Protein AF-A0AA97H9Y4-F1 (afdb_monomer)

Solvent-accessible surface area (backbone atoms only — not comparable to full-atom values): 19542 Å² total; per-residue (Å²): 98,69,71,42,55,76,69,71,49,52,53,54,57,53,13,62,76,60,75,54,53,38,67,56,47,51,30,41,68,65,72,74,44,78,76,60,78,84,48,42,63,51,47,14,59,76,70,72,46,50,56,47,69,72,68,72,61,63,82,53,74,52,74,71,51,47,50,52,51,49,55,53,45,49,49,36,32,74,77,62,32,52,73,49,22,52,56,53,47,54,50,51,43,67,76,36,74,70,24,12,68,56,26,39,51,47,23,51,50,54,61,74,44,38,67,67,44,43,79,71,42,92,50,45,67,61,53,49,50,55,52,51,54,50,26,47,53,26,18,53,48,9,33,73,44,33,87,50,67,67,56,26,50,50,21,49,53,53,40,38,54,49,28,49,74,71,66,41,48,70,63,26,49,55,55,58,71,67,50,81,74,80,71,92,68,60,67,65,62,56,48,36,54,50,24,55,77,68,68,37,55,69,64,24,49,53,51,51,29,43,50,50,54,49,52,54,50,51,52,46,49,52,34,51,52,52,25,52,51,25,50,77,69,64,39,51,77,59,20,51,54,30,40,51,50,41,41,49,53,27,62,74,70,70,48,82,65,45,62,43,36,51,53,47,25,55,49,26,53,76,74,67,38,60,67,60,19,48,58,31,46,46,52,27,47,52,44,59,71,72,51,62,82,68,42,52,83,34,93,72,36,49,76,57,62,90,73,66,69,48,75,64,55,51,37,51,51,48,53,55,51,51,50,53,56,73,71,38,70,87,45,58,89,44,61,84,38,67,68,50,47,55,41,50,50,57,56,53,71,68,45,79,81,90,128

pLDDT: mean 90.56, std 6.87, range [37.91, 98.19]

Structure (mmCIF, N/CA/C/O backbone):
data_AF-A0AA97H9Y4-F1
#
_entry.id   AF-A0AA97H9Y4-F1
#
loop_
_atom_site.group_PDB
_atom_site.id
_atom_site.type_symbol
_atom_site.label_atom_id
_atom_site.label_alt_id
_atom_site.label_comp_id
_atom_site.label_asym_id
_atom_site.label_entity_id
_atom_site.label_seq_id
_atom_site.pdbx_PDB_ins_code
_atom_site.Cartn_x
_atom_site.Cartn_y
_atom_site.Cartn_z
_atom_site.occupancy
_atom_site.B_iso_or_equiv
_atom_site.auth_seq_id
_atom_site.auth_comp_id
_atom_site.auth_asym_id
_atom_site.auth_atom_id
_atom_site.pdbx_PDB_model_num
ATOM 1 N N . MET A 1 1 ? 29.071 -8.165 -28.397 1.00 85.00 1 MET A N 1
ATOM 2 C CA . MET A 1 1 ? 29.681 -9.511 -28.277 1.00 85.00 1 MET A CA 1
ATOM 3 C C . MET A 1 1 ? 28.672 -10.651 -28.401 1.00 85.00 1 MET A C 1
ATOM 5 O O . MET A 1 1 ? 28.830 -11.454 -29.314 1.00 85.00 1 MET A O 1
ATOM 9 N N . GLN A 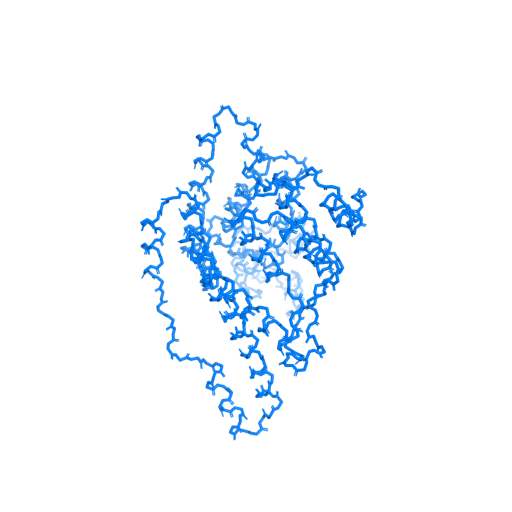1 2 ? 27.655 -10.745 -27.532 1.00 86.25 2 GLN A N 1
ATOM 10 C CA . GLN A 1 2 ? 26.663 -11.839 -27.569 1.00 86.25 2 GLN A CA 1
ATOM 11 C C . GLN A 1 2 ? 25.946 -11.939 -28.928 1.00 86.25 2 GLN A C 1
ATOM 13 O O . GLN A 1 2 ? 26.099 -12.948 -29.610 1.00 86.25 2 GLN A O 1
ATOM 18 N N . THR A 1 3 ? 25.332 -10.852 -29.406 1.00 88.31 3 THR A N 1
ATOM 19 C CA . THR A 1 3 ? 24.619 -10.819 -30.701 1.00 88.31 3 THR A CA 1
ATOM 20 C C . THR A 1 3 ? 25.501 -11.202 -31.894 1.00 88.31 3 THR A C 1
ATOM 22 O O . THR A 1 3 ? 25.061 -11.886 -32.813 1.00 88.31 3 THR A O 1
ATOM 25 N N . ARG A 1 4 ? 26.783 -10.801 -31.888 1.00 93.19 4 ARG A N 1
ATOM 26 C CA . ARG A 1 4 ? 27.745 -11.187 -32.935 1.00 93.19 4 ARG A CA 1
ATOM 27 C C . ARG A 1 4 ? 27.940 -12.706 -32.962 1.00 93.19 4 ARG A C 1
ATOM 29 O O . ARG A 1 4 ? 27.930 -13.308 -34.033 1.00 93.19 4 ARG A O 1
ATOM 36 N N . ARG A 1 5 ? 28.137 -13.314 -31.786 1.00 91.25 5 ARG A N 1
ATOM 37 C CA . ARG A 1 5 ? 28.356 -14.761 -31.638 1.00 91.25 5 ARG A CA 1
ATOM 38 C C . ARG A 1 5 ? 27.122 -15.565 -32.039 1.00 91.25 5 ARG A C 1
ATOM 40 O O . ARG A 1 5 ? 27.274 -16.554 -32.743 1.00 91.25 5 ARG A O 1
ATOM 47 N N . GLU A 1 6 ? 25.928 -15.115 -31.664 1.00 91.25 6 GLU A N 1
ATOM 48 C CA . GLU A 1 6 ? 24.654 -15.737 -32.066 1.00 91.25 6 GLU A CA 1
ATOM 49 C C . GLU A 1 6 ? 24.454 -15.729 -33.585 1.00 91.25 6 GLU A C 1
ATOM 51 O O . GLU A 1 6 ? 23.928 -16.683 -34.150 1.00 91.25 6 GLU A O 1
ATOM 56 N N . LYS A 1 7 ? 24.944 -14.686 -34.265 1.00 88.94 7 LYS A N 1
ATOM 57 C CA . LYS A 1 7 ? 24.943 -14.588 -35.732 1.00 88.94 7 LYS A CA 1
ATOM 58 C C . LYS A 1 7 ? 26.098 -15.329 -36.415 1.00 88.94 7 LYS A C 1
ATOM 60 O O . LYS A 1 7 ? 26.226 -15.242 -37.633 1.00 88.94 7 LYS A O 1
ATOM 65 N N . GLY A 1 8 ? 26.957 -16.021 -35.662 1.00 90.69 8 GLY A N 1
ATOM 66 C CA . GLY A 1 8 ? 28.105 -16.757 -36.203 1.00 90.69 8 GLY A CA 1
ATOM 67 C C . GLY A 1 8 ? 29.185 -15.877 -36.849 1.00 90.69 8 GLY A C 1
ATOM 68 O O . GLY A 1 8 ? 30.016 -16.384 -37.595 1.00 90.69 8 GLY A O 1
ATOM 69 N N . MET A 1 9 ? 29.187 -14.566 -36.589 1.00 92.12 9 MET A N 1
ATOM 70 C CA . MET A 1 9 ? 30.137 -13.620 -37.187 1.00 92.12 9 MET A CA 1
ATOM 71 C C . MET A 1 9 ? 31.464 -13.630 -36.421 1.00 92.12 9 MET A C 1
ATOM 73 O O . MET A 1 9 ? 31.444 -13.639 -35.189 1.00 92.12 9 MET A O 1
ATOM 77 N N . THR A 1 10 ? 32.620 -13.558 -37.091 1.00 95.00 10 THR A N 1
ATOM 78 C CA . THR A 1 10 ? 33.912 -13.325 -36.408 1.00 95.00 10 THR A CA 1
ATOM 79 C C . THR A 1 10 ? 34.136 -11.831 -36.131 1.00 95.00 10 THR A C 1
ATOM 81 O O . THR A 1 10 ? 33.355 -10.986 -36.578 1.00 95.00 10 THR A O 1
ATOM 84 N N . GLN A 1 11 ? 35.169 -11.482 -35.353 1.00 94.88 11 GLN A N 1
ATOM 85 C CA . GLN A 1 11 ? 35.519 -10.070 -35.130 1.00 94.88 11 GLN A CA 1
ATOM 86 C C . GLN A 1 11 ? 35.983 -9.410 -36.433 1.00 94.88 11 GLN A C 1
ATOM 88 O O . GLN A 1 11 ? 35.628 -8.264 -36.682 1.00 94.88 11 GLN A O 1
ATOM 93 N N . GLU A 1 12 ? 36.700 -10.150 -37.279 1.00 95.31 12 GLU A N 1
ATOM 94 C CA . GLU A 1 12 ? 37.127 -9.737 -38.617 1.00 95.31 12 GLU A CA 1
ATOM 95 C C . GLU A 1 12 ? 35.921 -9.476 -39.519 1.00 95.31 12 GLU A C 1
ATOM 97 O O . GLU A 1 12 ? 35.823 -8.399 -40.093 1.00 95.31 12 GLU A O 1
ATOM 102 N N . THR A 1 13 ? 34.946 -10.395 -39.562 1.00 94.75 13 THR A N 1
ATOM 103 C CA . THR A 1 13 ? 33.727 -10.208 -40.367 1.00 94.75 13 THR A CA 1
ATOM 104 C C . THR A 1 13 ? 32.980 -8.934 -39.976 1.00 94.75 13 THR A C 1
ATOM 106 O O . THR A 1 13 ? 32.570 -8.163 -40.840 1.00 94.75 13 THR A O 1
ATOM 109 N N . LEU A 1 14 ? 32.813 -8.690 -38.672 1.00 94.81 14 LEU A N 1
ATOM 110 C CA . LEU A 1 14 ? 32.144 -7.480 -38.200 1.00 94.81 14 LEU A CA 1
ATOM 111 C C . LEU A 1 14 ? 32.964 -6.222 -38.518 1.00 94.81 14 LEU A C 1
ATOM 113 O O . LEU A 1 14 ? 32.389 -5.210 -38.911 1.00 94.81 14 LEU A O 1
ATOM 117 N N . ALA A 1 15 ? 34.287 -6.290 -38.362 1.00 95.06 15 ALA A N 1
ATOM 118 C CA . ALA A 1 15 ? 35.192 -5.181 -38.632 1.00 95.06 15 ALA A CA 1
ATOM 119 C C . ALA A 1 15 ? 35.169 -4.767 -40.111 1.00 95.06 15 ALA A C 1
ATOM 121 O O . ALA A 1 15 ? 35.036 -3.578 -40.403 1.00 95.06 15 ALA A O 1
ATOM 122 N N . ASP A 1 16 ? 35.191 -5.741 -41.022 1.00 95.44 16 ASP A N 1
ATOM 123 C CA . ASP A 1 16 ? 35.114 -5.519 -42.468 1.00 95.44 16 ASP A CA 1
ATOM 124 C C . ASP A 1 16 ? 33.777 -4.877 -42.871 1.00 95.44 16 ASP A C 1
ATOM 126 O O . ASP A 1 16 ? 33.749 -3.948 -43.677 1.00 95.44 16 ASP A O 1
ATOM 130 N N . MET A 1 17 ? 32.663 -5.313 -42.267 1.00 94.19 17 MET A N 1
ATOM 131 C CA . MET A 1 17 ? 31.332 -4.752 -42.540 1.00 94.19 17 MET A CA 1
ATOM 132 C C . MET A 1 17 ? 31.194 -3.280 -42.130 1.00 94.19 17 MET A C 1
ATOM 134 O O . MET A 1 17 ? 30.437 -2.543 -42.763 1.00 94.19 17 MET A O 1
ATOM 138 N N . VAL A 1 18 ? 31.878 -2.854 -41.062 1.00 94.06 18 VAL A N 1
ATOM 139 C CA . VAL A 1 18 ? 31.775 -1.483 -40.523 1.00 94.06 18 VAL A CA 1
ATOM 140 C C . VAL A 1 18 ? 32.989 -0.604 -40.841 1.00 94.06 18 VAL A C 1
ATOM 142 O O . VAL A 1 18 ? 32.997 0.567 -40.469 1.00 94.06 18 VAL A O 1
ATOM 145 N N . GLY A 1 19 ? 33.984 -1.136 -41.559 1.00 93.88 19 GLY A N 1
ATOM 146 C CA . GLY A 1 19 ? 35.143 -0.388 -42.052 1.00 93.88 19 GLY A CA 1
ATOM 147 C C . GLY A 1 19 ? 36.203 -0.077 -40.991 1.00 93.88 19 GLY A C 1
ATOM 148 O O . GLY A 1 19 ? 36.805 0.995 -41.024 1.00 93.88 19 GLY A O 1
ATOM 149 N N . VAL A 1 20 ? 36.430 -0.985 -40.038 1.00 95.75 20 VAL A N 1
ATOM 150 C CA . VAL A 1 20 ? 37.424 -0.831 -38.957 1.00 95.75 20 VAL A CA 1
ATOM 151 C C . VAL A 1 20 ? 38.361 -2.036 -38.880 1.00 95.75 20 VAL A C 1
ATOM 153 O O . VAL A 1 20 ? 38.219 -2.998 -39.623 1.00 95.75 20 VAL A O 1
ATOM 156 N N . SER A 1 21 ? 39.336 -2.010 -37.967 1.00 95.25 21 SER A N 1
ATOM 157 C CA . SER A 1 21 ? 40.193 -3.173 -37.715 1.00 95.25 21 SER A CA 1
ATOM 158 C C . SER A 1 21 ? 39.547 -4.162 -36.737 1.00 95.25 21 SER A C 1
ATOM 160 O O . SER A 1 21 ? 38.878 -3.762 -35.783 1.00 95.25 21 SER A O 1
ATOM 162 N N . ALA A 1 22 ? 39.820 -5.461 -36.899 1.00 93.19 22 ALA A N 1
ATOM 163 C CA . ALA A 1 22 ? 39.397 -6.491 -35.941 1.00 93.19 22 ALA A CA 1
ATOM 164 C C . ALA A 1 22 ? 39.903 -6.207 -34.511 1.00 93.19 22 ALA A C 1
ATOM 166 O O . ALA A 1 22 ? 39.210 -6.471 -33.530 1.00 93.19 22 ALA A O 1
ATOM 167 N N . ALA A 1 23 ? 41.076 -5.575 -34.386 1.00 93.56 23 ALA A N 1
ATOM 168 C CA . ALA A 1 23 ? 41.614 -5.119 -33.107 1.00 93.56 23 ALA A CA 1
ATOM 169 C C . ALA A 1 23 ? 40.734 -4.051 -32.433 1.00 93.56 23 ALA A C 1
ATOM 171 O O . ALA A 1 23 ? 40.621 -4.053 -31.208 1.00 93.56 23 ALA A O 1
ATOM 172 N N . ALA A 1 24 ? 40.096 -3.157 -33.200 1.00 93.88 24 ALA A N 1
ATOM 173 C CA . ALA A 1 24 ? 39.136 -2.196 -32.656 1.00 93.88 24 ALA A CA 1
ATOM 174 C C . ALA A 1 24 ? 37.904 -2.916 -32.092 1.00 93.88 24 ALA A C 1
ATOM 176 O O . ALA A 1 24 ? 37.531 -2.672 -30.947 1.00 93.88 24 ALA A O 1
ATOM 177 N N . VAL A 1 25 ? 37.354 -3.881 -32.840 1.00 93.06 25 VAL A N 1
ATOM 178 C CA . VAL A 1 25 ? 36.229 -4.714 -32.380 1.00 93.06 25 VAL A CA 1
ATOM 179 C C . VAL A 1 25 ? 36.591 -5.480 -31.107 1.00 93.06 25 VAL A C 1
ATOM 181 O O . VAL A 1 25 ? 35.813 -5.487 -30.157 1.00 93.06 25 VAL A O 1
ATOM 184 N N . SER A 1 26 ? 37.788 -6.066 -31.039 1.00 94.50 26 SER A N 1
ATOM 185 C CA . SER A 1 26 ? 38.271 -6.761 -29.840 1.00 94.50 26 SER A CA 1
ATOM 186 C C . SER A 1 26 ? 38.346 -5.840 -28.619 1.00 94.50 26 SER A C 1
ATOM 188 O O . SER A 1 26 ? 37.891 -6.208 -27.535 1.00 94.50 26 SER A O 1
ATOM 190 N N . LYS A 1 27 ? 38.837 -4.605 -28.790 1.00 94.56 27 LYS A N 1
ATOM 191 C CA . LYS A 1 27 ? 38.868 -3.606 -27.711 1.00 94.56 27 LYS A CA 1
ATOM 192 C C . LYS A 1 27 ? 37.470 -3.191 -27.253 1.00 94.56 27 LYS A C 1
ATOM 194 O O . LYS A 1 27 ? 37.272 -3.009 -26.057 1.00 94.56 27 LYS A O 1
ATOM 199 N N . TRP A 1 28 ? 36.501 -3.084 -28.163 1.00 94.25 28 TRP A N 1
ATOM 200 C CA . TRP A 1 28 ? 35.105 -2.811 -27.798 1.00 94.25 28 TRP A CA 1
ATOM 201 C C . TRP A 1 28 ? 34.488 -3.968 -27.012 1.00 94.25 28 TRP A C 1
ATOM 203 O O . TRP A 1 28 ? 33.863 -3.753 -25.981 1.00 94.25 28 TRP A O 1
ATOM 213 N N . GLU A 1 29 ? 34.705 -5.209 -27.456 1.00 92.69 29 GLU A N 1
ATOM 214 C CA . GLU A 1 29 ? 34.162 -6.400 -26.787 1.00 92.69 29 GLU A CA 1
ATOM 215 C C . GLU A 1 29 ? 34.816 -6.696 -25.429 1.00 92.69 29 GLU A C 1
ATOM 217 O O . GLU A 1 29 ? 34.256 -7.454 -24.642 1.00 92.69 29 GLU A O 1
ATOM 222 N N . THR A 1 30 ? 35.977 -6.102 -25.151 1.00 91.56 30 THR A N 1
ATOM 223 C CA . THR A 1 30 ? 36.713 -6.230 -23.881 1.00 91.56 30 THR A CA 1
ATOM 224 C C . THR A 1 30 ? 36.619 -4.980 -23.003 1.00 91.56 30 THR A C 1
ATOM 226 O O . THR A 1 30 ? 37.344 -4.875 -22.017 1.00 91.56 30 THR A O 1
ATOM 229 N N . CYS A 1 31 ? 35.743 -4.028 -23.351 1.00 89.06 31 CYS A N 1
ATOM 230 C CA . CYS A 1 31 ? 35.569 -2.745 -22.657 1.00 89.06 31 CYS A CA 1
ATOM 231 C C . CYS A 1 31 ? 36.854 -1.894 -22.563 1.00 89.06 31 CYS A C 1
ATOM 233 O O . CYS A 1 31 ? 36.946 -0.990 -21.736 1.00 89.06 31 CYS A O 1
ATOM 235 N N . ALA A 1 32 ? 37.853 -2.157 -23.413 1.00 91.44 32 ALA A N 1
ATOM 236 C CA . ALA A 1 32 ? 39.117 -1.421 -23.449 1.00 91.44 32 ALA A CA 1
ATOM 237 C C . ALA A 1 32 ? 39.004 -0.079 -24.197 1.00 91.44 32 ALA A C 1
ATOM 239 O O . ALA A 1 32 ? 39.838 0.808 -24.019 1.00 91.44 32 ALA A O 1
ATOM 240 N N . SER A 1 33 ? 37.993 0.075 -25.052 1.00 93.25 33 SER A N 1
ATOM 241 C CA . SER A 1 33 ? 37.613 1.344 -25.680 1.00 93.25 33 SER A CA 1
ATOM 242 C C . SER A 1 33 ? 36.152 1.302 -26.123 1.00 93.25 33 SER A C 1
ATOM 244 O O . SER A 1 33 ? 35.579 0.221 -26.237 1.00 93.25 33 SER A O 1
ATOM 246 N N . TYR A 1 34 ? 35.581 2.453 -26.469 1.00 91.00 34 TYR A N 1
ATOM 247 C CA . TYR A 1 34 ? 34.259 2.544 -27.094 1.00 91.00 34 TYR A CA 1
ATOM 248 C C . TYR A 1 34 ? 34.380 2.787 -28.606 1.00 91.00 34 TYR A C 1
ATOM 250 O O . TYR A 1 34 ? 35.385 3.357 -29.049 1.00 91.00 34 TYR A O 1
ATOM 258 N N . PRO A 1 35 ? 33.412 2.332 -29.422 1.00 92.12 35 PRO A N 1
ATOM 259 C CA . PRO A 1 35 ? 33.326 2.757 -30.814 1.00 92.12 35 PRO A CA 1
ATOM 260 C C . PRO A 1 35 ? 33.067 4.264 -30.882 1.00 92.12 35 PRO A C 1
ATOM 262 O O . PRO A 1 35 ? 32.410 4.830 -30.008 1.00 92.12 35 PRO A O 1
ATOM 265 N N . ASP A 1 36 ? 33.568 4.914 -31.933 1.00 93.25 36 ASP A N 1
ATOM 266 C CA . ASP A 1 36 ? 33.169 6.287 -32.237 1.00 93.25 36 ASP A CA 1
ATOM 267 C C . ASP A 1 36 ? 31.643 6.351 -32.419 1.00 93.25 36 ASP A C 1
ATOM 269 O O . ASP A 1 36 ? 31.043 5.426 -32.974 1.00 93.25 36 ASP A O 1
ATOM 273 N N . ILE A 1 37 ? 31.000 7.428 -31.964 1.00 93.19 37 ILE A N 1
ATOM 274 C CA . ILE A 1 37 ? 29.537 7.562 -32.023 1.00 93.19 37 ILE A CA 1
ATOM 275 C C . ILE A 1 37 ? 28.998 7.433 -33.458 1.00 93.19 37 ILE A C 1
ATOM 277 O O . ILE A 1 37 ? 27.907 6.903 -33.678 1.00 93.19 37 ILE A O 1
ATOM 281 N N . THR A 1 38 ? 29.792 7.834 -34.455 1.00 94.81 38 THR A N 1
ATOM 282 C CA . THR A 1 38 ? 29.455 7.705 -35.880 1.00 94.81 38 THR A CA 1
ATOM 283 C C . THR A 1 38 ? 29.426 6.252 -36.365 1.00 94.81 38 THR A C 1
ATOM 285 O O . THR A 1 38 ? 28.809 5.963 -37.393 1.00 94.81 38 THR A O 1
ATOM 288 N N . LEU A 1 39 ? 30.023 5.319 -35.612 1.00 94.81 39 LEU A N 1
ATOM 289 C CA . LEU A 1 39 ? 30.028 3.885 -35.902 1.00 94.81 39 LEU A CA 1
ATOM 290 C C . LEU A 1 39 ? 28.831 3.138 -35.299 1.00 94.81 39 LEU A C 1
ATOM 292 O O . LEU A 1 39 ? 28.596 1.990 -35.676 1.00 94.81 39 LEU A O 1
ATOM 296 N N . LEU A 1 40 ? 28.025 3.762 -34.432 1.00 94.50 40 LEU A N 1
ATOM 297 C CA . LEU A 1 40 ? 26.841 3.103 -33.866 1.00 94.50 40 LEU A CA 1
ATOM 298 C C . LEU A 1 40 ? 25.797 2.733 -34.937 1.00 94.50 40 LEU A C 1
ATOM 300 O O . LEU A 1 40 ? 25.357 1.582 -34.939 1.00 94.50 40 LEU A O 1
ATOM 304 N N . PRO A 1 41 ? 25.428 3.606 -35.903 1.00 94.81 41 PRO A N 1
ATOM 305 C CA . PRO A 1 41 ? 24.490 3.225 -36.961 1.00 94.81 41 PRO A CA 1
ATOM 306 C C . PRO A 1 41 ? 24.952 2.055 -37.856 1.00 94.81 41 PRO A C 1
ATOM 308 O O . PRO A 1 41 ? 24.138 1.161 -38.107 1.00 94.81 41 PRO A O 1
ATOM 311 N N . PRO A 1 42 ? 26.201 2.003 -38.378 1.00 94.56 42 PRO A N 1
ATOM 312 C CA . PRO A 1 42 ? 26.654 0.846 -39.150 1.00 94.56 42 PRO A CA 1
ATOM 313 C C . PRO A 1 42 ? 26.791 -0.421 -38.295 1.00 94.56 42 PRO A C 1
ATOM 315 O O . PRO A 1 42 ? 26.431 -1.490 -38.785 1.00 94.56 42 PRO A O 1
ATOM 318 N N . LEU A 1 43 ? 27.209 -0.322 -37.026 1.00 94.69 43 LEU A N 1
ATOM 319 C CA . LEU A 1 43 ? 27.225 -1.463 -36.100 1.00 94.69 43 LEU A CA 1
ATOM 320 C C . LEU A 1 43 ? 25.823 -2.028 -35.864 1.00 94.69 43 LEU A C 1
ATOM 322 O O . LEU A 1 43 ? 25.627 -3.238 -35.966 1.00 94.69 43 LEU A O 1
ATOM 326 N N . ALA A 1 44 ? 24.843 -1.159 -35.614 1.00 94.50 44 ALA A N 1
ATOM 327 C CA . ALA A 1 44 ? 23.450 -1.543 -35.430 1.00 94.50 44 ALA A CA 1
ATOM 328 C C . ALA A 1 44 ? 22.905 -2.276 -36.670 1.00 94.50 44 ALA A C 1
ATOM 330 O O . ALA A 1 44 ? 22.355 -3.369 -36.548 1.00 94.50 44 ALA A O 1
ATOM 331 N N . ARG A 1 45 ? 23.157 -1.762 -37.886 1.00 94.44 45 ARG A N 1
ATOM 332 C CA . ARG A 1 45 ? 22.766 -2.441 -39.139 1.00 94.44 45 ARG A CA 1
ATOM 333 C C . ARG A 1 45 ? 23.467 -3.784 -39.340 1.00 94.44 45 ARG A C 1
ATOM 335 O O . ARG A 1 45 ? 22.799 -4.756 -39.683 1.00 94.44 45 ARG A O 1
ATOM 342 N N . ALA A 1 46 ? 24.780 -3.857 -39.110 1.00 93.88 46 ALA A N 1
ATOM 343 C CA . ALA A 1 46 ? 25.545 -5.098 -39.255 1.00 93.88 46 ALA A CA 1
ATOM 344 C C . ALA A 1 46 ? 25.055 -6.181 -38.278 1.00 93.88 46 ALA A C 1
ATOM 346 O O . ALA A 1 46 ? 24.898 -7.344 -38.648 1.00 93.88 46 ALA A O 1
ATOM 347 N N . LEU A 1 47 ? 24.738 -5.785 -37.043 1.00 92.31 47 LEU A N 1
ATOM 348 C CA . LEU A 1 47 ? 24.228 -6.671 -35.999 1.00 92.31 47 LEU A CA 1
ATOM 349 C C . LEU A 1 47 ? 22.709 -6.854 -36.046 1.00 92.31 47 LEU A C 1
ATOM 351 O O . LEU A 1 47 ? 22.195 -7.695 -35.315 1.00 92.31 47 LEU A O 1
ATOM 355 N N . GLY A 1 48 ? 21.987 -6.177 -36.943 1.00 91.69 48 GLY A N 1
ATOM 356 C CA . GLY A 1 48 ? 20.523 -6.224 -37.051 1.00 91.69 48 GLY A CA 1
ATOM 357 C C . GLY A 1 48 ? 19.796 -5.788 -35.775 1.00 91.69 48 GLY A C 1
ATOM 358 O O . GLY A 1 48 ? 18.801 -6.405 -35.413 1.00 91.69 48 GLY A O 1
ATOM 359 N N . LEU A 1 49 ? 20.327 -4.776 -35.092 1.00 92.50 49 LEU A N 1
ATOM 360 C CA . LEU A 1 49 ? 19.778 -4.160 -33.885 1.00 92.50 49 LEU A CA 1
ATOM 361 C C . LEU A 1 49 ? 19.358 -2.712 -34.181 1.00 92.50 49 LEU A C 1
ATOM 363 O O . LEU A 1 49 ? 19.792 -2.123 -35.173 1.00 92.50 49 LEU A O 1
ATOM 367 N N . SER A 1 50 ? 18.548 -2.112 -33.307 1.00 92.50 50 SER A N 1
ATOM 368 C CA . SER A 1 50 ? 18.460 -0.649 -33.228 1.00 92.50 50 SER A CA 1
ATOM 369 C C . SER A 1 50 ? 19.708 -0.088 -32.533 1.00 92.50 50 SER A C 1
ATOM 371 O O . SER A 1 50 ? 20.430 -0.815 -31.847 1.00 92.50 50 SER A O 1
ATOM 373 N N . VAL A 1 51 ? 19.977 1.211 -32.700 1.00 91.81 51 VAL A N 1
ATOM 374 C CA . VAL A 1 51 ? 21.047 1.878 -31.936 1.00 91.81 51 VAL A CA 1
ATOM 375 C C . VAL A 1 51 ? 20.742 1.822 -30.435 1.00 91.81 51 VAL A C 1
ATOM 377 O O . VAL A 1 51 ? 21.649 1.559 -29.654 1.00 91.81 51 VAL A O 1
ATOM 380 N N . ASP A 1 52 ? 19.472 1.950 -30.048 1.00 89.56 52 ASP A N 1
ATOM 381 C CA . ASP A 1 52 ? 19.040 1.832 -28.650 1.00 89.56 52 ASP A CA 1
ATOM 382 C C . ASP A 1 52 ? 19.386 0.457 -28.069 1.00 89.56 52 ASP A C 1
ATOM 384 O O . ASP A 1 52 ? 19.999 0.370 -27.010 1.00 89.56 52 ASP A O 1
ATOM 388 N N . ALA A 1 53 ? 19.098 -0.622 -28.806 1.00 86.88 53 ALA A N 1
ATOM 389 C CA . ALA A 1 53 ? 19.444 -1.981 -28.393 1.00 86.88 53 ALA A CA 1
ATOM 390 C C . ALA A 1 53 ? 20.964 -2.221 -28.344 1.00 86.88 53 ALA A C 1
ATOM 392 O O . ALA A 1 53 ? 21.428 -3.059 -27.577 1.00 86.88 53 ALA A O 1
ATOM 393 N N . LEU A 1 54 ? 21.756 -1.496 -29.145 1.00 88.44 54 LEU A N 1
ATOM 394 C CA . LEU A 1 54 ? 23.220 -1.563 -29.096 1.00 88.44 54 LEU A CA 1
ATOM 395 C C . LEU A 1 54 ? 23.789 -0.881 -27.842 1.00 88.44 54 LEU A C 1
ATOM 397 O O . LEU A 1 54 ? 24.820 -1.314 -27.329 1.00 88.44 54 LEU A O 1
ATOM 401 N N . LEU A 1 55 ? 23.132 0.183 -27.378 1.00 87.75 55 LEU A N 1
ATOM 402 C CA . LEU A 1 55 ? 23.505 0.945 -26.186 1.00 87.75 55 LEU A CA 1
ATOM 403 C C . LEU A 1 55 ? 22.864 0.408 -24.899 1.00 87.75 55 LEU A C 1
ATOM 405 O O . LEU A 1 55 ? 23.117 0.967 -23.837 1.00 87.75 55 LEU A O 1
ATOM 409 N N . ASP A 1 56 ? 22.039 -0.639 -25.003 1.00 82.38 56 ASP A N 1
ATOM 410 C CA . ASP A 1 56 ? 21.160 -1.121 -23.928 1.00 82.38 56 ASP A CA 1
ATOM 411 C C . ASP A 1 56 ? 20.303 0.008 -23.321 1.00 82.38 56 ASP A C 1
ATOM 413 O O . ASP A 1 56 ? 20.010 0.049 -22.126 1.00 82.38 56 ASP A O 1
ATOM 417 N N . PHE A 1 57 ? 19.916 0.974 -24.160 1.00 84.19 57 PHE A N 1
ATOM 418 C CA . PHE A 1 57 ? 19.113 2.104 -23.727 1.00 84.19 57 PHE A CA 1
ATOM 419 C C . PHE A 1 57 ? 17.654 1.686 -23.573 1.00 84.19 57 PHE A C 1
ATOM 421 O O . PHE A 1 57 ? 17.021 1.185 -24.508 1.00 84.19 57 PHE A O 1
ATOM 428 N N . ARG A 1 58 ? 17.097 1.970 -22.396 1.00 77.31 58 ARG A N 1
ATOM 429 C CA . ARG A 1 58 ? 15.669 1.873 -22.112 1.00 77.31 58 ARG A CA 1
ATOM 430 C C . ARG A 1 58 ? 15.186 3.206 -21.564 1.00 77.31 58 ARG A C 1
ATOM 432 O O . ARG A 1 58 ? 15.862 3.832 -20.755 1.00 77.31 58 ARG A O 1
ATOM 439 N N . ARG A 1 59 ? 14.013 3.638 -22.033 1.00 78.00 59 ARG A N 1
ATOM 440 C CA . ARG A 1 59 ? 13.376 4.880 -21.575 1.00 78.00 59 ARG A CA 1
ATOM 441 C C . ARG A 1 59 ? 13.039 4.813 -20.088 1.00 78.00 59 ARG A C 1
ATOM 443 O O . ARG A 1 59 ? 13.295 5.765 -19.358 1.00 78.00 59 ARG A O 1
ATOM 450 N N . ASP A 1 60 ? 12.468 3.684 -19.689 1.00 83.19 60 ASP A N 1
ATOM 451 C CA . ASP A 1 60 ? 12.110 3.371 -18.318 1.00 83.19 60 ASP A CA 1
ATOM 452 C C . ASP A 1 60 ? 12.996 2.236 -17.803 1.00 83.19 60 ASP A C 1
ATOM 454 O O . ASP A 1 60 ? 13.285 1.294 -18.554 1.00 83.19 60 ASP A O 1
ATOM 458 N N . PRO A 1 61 ? 13.404 2.292 -16.526 1.00 85.81 61 PRO A N 1
ATOM 459 C CA . PRO A 1 61 ? 14.147 1.206 -15.919 1.00 85.81 61 PRO A CA 1
ATOM 460 C C . PRO A 1 61 ? 13.272 -0.044 -15.866 1.00 85.81 61 PRO A C 1
ATOM 462 O O . PRO A 1 61 ? 12.058 0.027 -15.642 1.00 85.81 61 PRO A O 1
ATOM 465 N N . ALA A 1 62 ? 13.889 -1.210 -16.051 1.00 87.12 62 ALA A N 1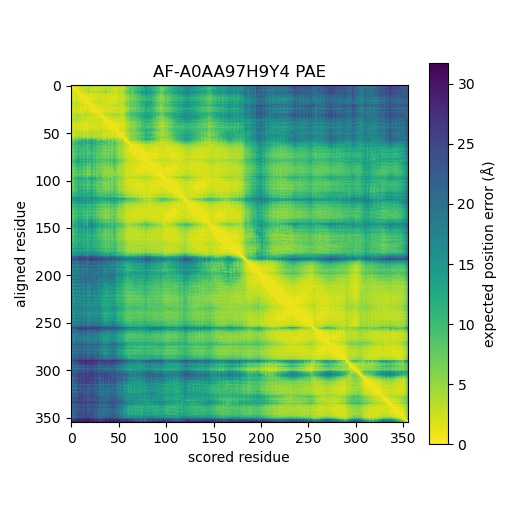
ATOM 466 C CA . ALA A 1 62 ? 13.179 -2.478 -15.914 1.00 87.12 62 ALA A CA 1
ATOM 467 C C . ALA A 1 62 ? 12.673 -2.664 -14.476 1.00 87.12 62 ALA A C 1
ATOM 469 O O . ALA A 1 62 ? 13.234 -2.107 -13.538 1.00 87.12 62 ALA A O 1
ATOM 470 N N . ARG A 1 63 ? 11.654 -3.504 -14.267 1.00 84.94 63 ARG A N 1
ATOM 471 C CA . ARG A 1 63 ? 11.068 -3.725 -12.931 1.00 84.94 63 ARG A CA 1
ATOM 472 C C . ARG A 1 63 ? 12.103 -4.117 -11.865 1.00 84.94 63 ARG A C 1
ATOM 474 O O . ARG A 1 63 ? 12.041 -3.636 -10.742 1.00 84.94 63 ARG A O 1
ATOM 481 N N . GLU A 1 64 ? 13.061 -4.973 -12.210 1.00 87.50 64 GLU A N 1
ATOM 482 C CA . GLU A 1 64 ? 14.145 -5.379 -11.301 1.00 87.50 64 GLU A CA 1
ATOM 483 C C . GLU A 1 64 ? 15.074 -4.209 -10.952 1.00 87.50 64 GLU A C 1
ATOM 485 O O . GLU A 1 64 ? 15.474 -4.047 -9.802 1.00 87.50 64 GLU A O 1
ATOM 490 N N . GLU A 1 65 ? 15.365 -3.354 -11.931 1.00 90.12 65 GLU A N 1
ATOM 491 C CA . GLU A 1 65 ? 16.165 -2.148 -11.742 1.00 90.12 65 GLU A CA 1
ATOM 492 C C . GLU A 1 65 ? 15.416 -1.107 -10.904 1.00 90.12 65 GLU A C 1
ATOM 494 O O . GLU A 1 65 ? 15.996 -0.533 -9.989 1.00 90.12 65 GLU A O 1
ATOM 499 N N . GLN A 1 66 ? 14.115 -0.917 -11.138 1.00 89.38 66 GLN A N 1
ATOM 500 C CA . GLN A 1 66 ? 13.253 -0.064 -10.315 1.00 89.38 66 GLN A CA 1
ATOM 501 C C . GLN A 1 66 ? 13.270 -0.500 -8.846 1.00 89.38 66 GLN A C 1
ATOM 503 O O . GLN A 1 66 ? 13.409 0.339 -7.954 1.00 89.38 66 GLN A O 1
ATOM 508 N N . LEU A 1 67 ? 13.173 -1.809 -8.588 1.00 89.25 67 LEU A N 1
ATOM 509 C CA . LEU A 1 67 ? 13.264 -2.366 -7.238 1.00 89.25 67 LEU A CA 1
ATOM 510 C C . LEU A 1 67 ? 14.645 -2.111 -6.623 1.00 89.25 67 LEU A C 1
ATOM 512 O O . LEU A 1 67 ? 14.726 -1.647 -5.489 1.00 89.25 67 LEU A O 1
ATOM 516 N N . ALA A 1 68 ? 15.725 -2.334 -7.376 1.00 93.00 68 ALA A N 1
ATOM 517 C CA . ALA A 1 68 ? 17.083 -2.066 -6.905 1.00 93.00 68 ALA A CA 1
ATOM 518 C C . ALA A 1 68 ? 17.318 -0.573 -6.604 1.00 93.00 68 ALA A C 1
ATOM 520 O O . ALA A 1 68 ? 17.928 -0.231 -5.588 1.00 93.00 68 ALA A O 1
ATOM 521 N N . ILE A 1 69 ? 16.805 0.322 -7.455 1.00 95.62 69 ILE A N 1
ATOM 522 C CA . ILE A 1 69 ? 16.816 1.772 -7.239 1.00 95.62 69 ILE A CA 1
ATOM 523 C C . ILE A 1 69 ? 16.054 2.107 -5.955 1.00 95.62 69 ILE A C 1
ATOM 525 O O . ILE A 1 69 ? 16.599 2.802 -5.102 1.00 95.62 69 ILE A O 1
ATOM 529 N N . SER A 1 70 ? 14.834 1.589 -5.787 1.00 94.56 70 SER A N 1
ATOM 530 C CA . SER A 1 70 ? 14.017 1.805 -4.590 1.00 94.56 70 SER A CA 1
ATOM 531 C C . SER A 1 70 ? 14.745 1.366 -3.318 1.00 94.56 70 SER A C 1
ATOM 533 O O . SER A 1 70 ? 14.902 2.180 -2.408 1.00 94.56 70 SER A O 1
ATOM 535 N N . SER A 1 71 ? 15.272 0.138 -3.271 1.00 93.12 71 SER A N 1
ATOM 536 C CA . SER A 1 71 ? 16.011 -0.372 -2.108 1.00 93.12 71 SER A CA 1
ATOM 537 C C . SER A 1 71 ? 17.241 0.474 -1.783 1.00 93.12 71 SER A C 1
ATOM 539 O O . SER A 1 71 ? 17.457 0.825 -0.626 1.00 93.12 71 SER A O 1
ATOM 541 N N . ARG A 1 72 ? 18.024 0.859 -2.799 1.00 97.19 72 ARG A N 1
ATOM 542 C CA . ARG A 1 72 ? 19.192 1.728 -2.615 1.00 97.19 72 ARG A CA 1
ATOM 543 C C . ARG A 1 72 ? 18.798 3.101 -2.073 1.00 97.19 72 ARG A C 1
ATOM 545 O O . ARG A 1 72 ? 19.492 3.633 -1.215 1.00 97.19 72 ARG A O 1
ATOM 552 N N . LEU A 1 73 ? 17.717 3.695 -2.579 1.00 97.06 73 LEU A N 1
ATOM 553 C CA . LEU A 1 73 ? 17.253 5.001 -2.112 1.00 97.06 73 LEU A CA 1
ATOM 554 C C . LEU A 1 73 ? 16.758 4.930 -0.665 1.00 97.06 73 LEU A C 1
ATOM 556 O O . LEU A 1 73 ? 17.140 5.793 0.119 1.00 97.06 73 LEU A O 1
ATOM 560 N N . HIS A 1 74 ? 15.997 3.893 -0.299 1.00 93.50 74 HIS A N 1
ATOM 561 C CA . HIS A 1 74 ? 15.607 3.639 1.092 1.00 93.50 74 HIS A CA 1
ATOM 562 C C . HIS A 1 74 ? 16.825 3.578 2.019 1.00 93.50 74 HIS A C 1
ATOM 564 O O . HIS A 1 74 ? 16.883 4.345 2.974 1.00 93.50 74 HIS A O 1
ATOM 570 N N . GLN A 1 75 ? 17.848 2.790 1.669 1.00 92.75 75 GLN A N 1
ATOM 571 C CA . GLN A 1 75 ? 19.092 2.723 2.446 1.00 92.75 75 GLN A CA 1
ATOM 572 C C . GLN A 1 75 ? 19.760 4.092 2.616 1.00 92.75 75 GLN A C 1
ATOM 574 O O . GLN A 1 75 ? 20.215 4.425 3.701 1.00 92.75 75 GLN A O 1
ATOM 579 N N . VAL A 1 76 ? 19.799 4.929 1.573 1.00 96.88 76 VAL A N 1
ATOM 580 C CA . VAL A 1 76 ? 20.374 6.279 1.701 1.00 96.88 76 VAL A CA 1
ATOM 581 C C . VAL A 1 76 ? 19.556 7.145 2.664 1.00 96.88 76 VAL A C 1
ATOM 583 O O . VAL A 1 76 ? 20.146 7.872 3.461 1.00 96.88 76 VAL A O 1
ATOM 586 N N . PHE A 1 77 ? 18.223 7.082 2.614 1.00 94.56 77 PHE A N 1
ATOM 587 C CA . PHE A 1 77 ? 17.380 7.811 3.564 1.00 94.56 77 PHE A CA 1
ATOM 588 C C . PHE A 1 77 ? 17.574 7.324 5.003 1.00 94.56 77 PHE A C 1
ATOM 590 O O . PHE A 1 77 ? 17.683 8.158 5.903 1.00 94.56 77 PHE A O 1
ATOM 597 N N . ASP A 1 78 ? 17.637 6.008 5.205 1.00 90.44 78 ASP A N 1
ATOM 598 C CA . ASP A 1 78 ? 17.769 5.385 6.523 1.00 90.44 78 ASP A CA 1
ATOM 599 C C . ASP A 1 78 ? 19.161 5.642 7.132 1.00 90.44 78 ASP A C 1
ATOM 601 O O . ASP A 1 78 ? 19.263 6.090 8.274 1.00 90.44 78 ASP A O 1
ATOM 605 N N . ASP A 1 79 ? 20.231 5.451 6.353 1.00 93.44 79 ASP A N 1
ATOM 606 C CA . ASP A 1 79 ? 21.615 5.508 6.845 1.00 93.44 79 ASP A CA 1
ATOM 607 C C . ASP A 1 79 ? 22.192 6.932 6.871 1.00 93.44 79 ASP A C 1
ATOM 609 O O . ASP A 1 79 ? 23.041 7.260 7.703 1.00 93.44 79 ASP A O 1
ATOM 613 N N . GLN A 1 80 ? 21.791 7.782 5.917 1.00 94.38 80 GLN A N 1
ATOM 614 C CA . GLN A 1 80 ? 22.423 9.090 5.671 1.00 94.38 80 GLN A CA 1
ATOM 615 C C . GLN A 1 80 ? 21.464 10.274 5.859 1.00 94.38 80 GLN A C 1
ATOM 617 O O . GLN A 1 80 ? 21.896 11.431 5.811 1.00 94.38 80 GLN A O 1
ATOM 622 N N . GLY A 1 81 ? 20.180 10.006 6.101 1.00 91.69 81 GLY A N 1
ATOM 623 C CA . GLY A 1 81 ? 19.167 11.009 6.406 1.00 91.69 81 GLY A CA 1
ATOM 624 C C . GLY A 1 81 ? 18.544 11.695 5.186 1.00 91.69 81 GLY A C 1
ATOM 625 O O . GLY A 1 81 ? 18.931 11.494 4.031 1.00 91.69 81 GLY A O 1
ATOM 626 N N . PHE A 1 82 ? 17.554 12.549 5.470 1.00 93.12 82 PHE A N 1
ATOM 627 C CA . PHE A 1 82 ? 16.654 13.131 4.469 1.00 93.12 82 PHE A CA 1
ATOM 628 C C . PHE A 1 82 ? 17.379 13.894 3.352 1.00 93.12 82 PHE A C 1
ATOM 630 O O . PHE A 1 82 ? 17.145 13.621 2.179 1.00 93.12 82 PHE A O 1
ATOM 637 N N . ASP A 1 83 ? 18.314 14.789 3.685 1.00 94.12 83 ASP A N 1
ATOM 638 C CA . ASP A 1 83 ? 19.002 15.614 2.681 1.00 94.12 83 ASP A CA 1
ATOM 639 C C . ASP A 1 83 ? 19.857 14.784 1.712 1.00 94.12 83 ASP A C 1
ATOM 641 O O . ASP A 1 83 ? 19.976 15.111 0.528 1.00 94.12 83 ASP A O 1
ATOM 645 N N . ALA A 1 84 ? 20.489 13.715 2.208 1.00 96.62 84 ALA A N 1
ATOM 646 C CA . ALA A 1 84 ? 21.250 12.792 1.373 1.00 96.62 84 ALA A CA 1
ATOM 647 C C . ALA A 1 84 ? 20.318 11.982 0.467 1.00 96.62 84 ALA A C 1
ATOM 649 O O . ALA A 1 84 ? 20.587 11.869 -0.733 1.00 96.62 84 ALA A O 1
ATOM 650 N N . GLY A 1 85 ? 19.197 11.507 1.018 1.00 97.06 85 GLY A N 1
ATOM 651 C CA . GLY A 1 85 ? 18.142 10.835 0.268 1.00 97.06 85 GLY A CA 1
ATOM 652 C C . GLY A 1 85 ? 17.591 11.704 -0.861 1.00 97.06 85 GLY A C 1
ATOM 653 O O . GLY A 1 85 ? 17.573 11.264 -2.008 1.00 97.06 85 GLY A O 1
ATOM 654 N N . VAL A 1 86 ? 17.257 12.971 -0.592 1.00 96.69 86 VAL A N 1
ATOM 655 C CA . VAL A 1 86 ? 16.788 13.925 -1.614 1.00 96.69 86 VAL A CA 1
ATOM 656 C C . VAL A 1 86 ? 17.818 14.101 -2.729 1.00 96.69 86 VAL A C 1
ATOM 658 O O . VAL A 1 86 ? 17.470 14.007 -3.904 1.00 96.69 86 VAL A O 1
ATOM 661 N N . ARG A 1 87 ? 19.105 14.285 -2.403 1.00 97.88 87 ARG A N 1
ATOM 662 C CA . ARG A 1 87 ? 20.156 14.384 -3.435 1.00 97.88 87 ARG A CA 1
ATOM 663 C C . ARG A 1 87 ? 20.246 13.124 -4.298 1.00 97.88 87 ARG A C 1
ATOM 665 O O . ARG A 1 87 ? 20.445 13.238 -5.507 1.00 97.88 87 ARG A O 1
ATOM 672 N N . ALA A 1 88 ? 20.106 11.945 -3.694 1.00 97.94 88 ALA A N 1
ATOM 673 C CA . ALA A 1 88 ? 20.129 10.678 -4.415 1.00 97.94 88 ALA A CA 1
ATOM 674 C C . ALA A 1 88 ? 18.892 10.505 -5.313 1.00 97.94 88 ALA A C 1
ATOM 676 O O . ALA A 1 88 ? 19.040 10.113 -6.470 1.00 97.94 88 ALA A O 1
ATOM 677 N N . VAL A 1 89 ? 17.698 10.852 -4.823 1.00 98.00 89 VAL A N 1
ATOM 678 C CA . VAL A 1 89 ? 16.453 10.833 -5.608 1.00 98.00 89 VAL A CA 1
ATOM 679 C C . VAL A 1 89 ? 16.546 11.794 -6.792 1.00 98.00 89 VAL A C 1
ATOM 681 O O . VAL A 1 89 ? 16.271 11.400 -7.921 1.00 98.00 89 VAL A O 1
ATOM 684 N N . GLU A 1 90 ? 17.000 13.031 -6.578 1.00 97.50 90 GLU A N 1
ATOM 685 C CA . GLU A 1 90 ? 17.145 14.021 -7.653 1.00 97.50 90 GLU A CA 1
ATOM 686 C C . GLU A 1 90 ? 18.190 13.602 -8.702 1.00 97.50 90 GLU A C 1
ATOM 688 O O . GLU A 1 90 ? 18.049 13.935 -9.878 1.00 97.50 90 GLU A O 1
ATOM 693 N N . ALA A 1 91 ? 19.223 12.842 -8.324 1.00 97.50 91 ALA A N 1
ATOM 694 C CA . ALA A 1 91 ? 20.151 12.257 -9.292 1.00 97.50 91 ALA A CA 1
ATOM 695 C C . ALA A 1 91 ? 19.453 11.223 -10.193 1.00 97.50 91 ALA A C 1
ATOM 697 O O . ALA A 1 91 ? 19.599 11.289 -11.412 1.00 97.50 91 ALA A O 1
ATOM 698 N N . VAL A 1 92 ? 18.636 10.339 -9.612 1.00 96.81 92 VAL A N 1
ATOM 699 C CA . VAL A 1 92 ? 17.857 9.340 -10.364 1.00 96.81 92 VAL A CA 1
ATOM 700 C C . VAL A 1 92 ? 16.792 10.010 -11.239 1.00 96.81 92 VAL A C 1
ATOM 702 O O . VAL A 1 92 ? 16.604 9.616 -12.384 1.00 96.81 92 VAL A O 1
ATOM 705 N N . LEU A 1 93 ? 16.137 11.073 -10.763 1.00 96.38 93 LEU A N 1
ATOM 706 C CA . LEU A 1 93 ? 15.189 11.848 -11.574 1.00 96.38 93 LEU A CA 1
ATOM 707 C C . LEU A 1 93 ? 15.859 12.528 -12.778 1.00 96.38 93 LEU A C 1
ATOM 709 O O . LEU A 1 93 ? 15.212 12.714 -13.804 1.00 96.38 93 LEU A O 1
ATOM 713 N N . ARG A 1 94 ? 17.142 12.902 -12.686 1.00 95.44 94 ARG A N 1
ATOM 714 C CA . ARG A 1 94 ? 17.903 13.434 -13.834 1.00 95.44 94 ARG A CA 1
ATOM 715 C C . ARG A 1 94 ? 18.333 12.348 -14.811 1.00 95.44 94 ARG A C 1
ATOM 717 O O . ARG A 1 94 ? 18.440 12.633 -15.999 1.00 95.44 94 ARG A O 1
ATOM 724 N N . GLU A 1 95 ? 18.589 11.145 -14.312 1.00 93.19 95 GLU A N 1
ATOM 725 C CA . GLU A 1 95 ? 18.878 9.966 -15.129 1.00 93.19 95 GLU A CA 1
ATOM 726 C C . GLU A 1 95 ? 17.623 9.499 -15.886 1.00 93.19 95 GLU A C 1
ATOM 728 O O . GLU A 1 95 ? 17.689 9.224 -17.082 1.00 93.19 95 GLU A O 1
ATOM 733 N N . TYR A 1 96 ? 16.458 9.546 -15.227 1.00 93.12 96 TYR A N 1
ATOM 734 C CA . TYR A 1 96 ? 15.159 9.110 -15.748 1.00 93.12 96 TYR A CA 1
ATOM 735 C C . TYR A 1 96 ? 14.099 10.238 -15.765 1.00 93.12 96 TYR A C 1
ATOM 737 O O . TYR A 1 96 ? 13.048 10.130 -15.125 1.00 93.12 96 TYR A O 1
ATOM 745 N N . PRO A 1 97 ? 14.304 11.334 -16.524 1.00 91.88 97 PRO A N 1
ATOM 746 C CA . PRO A 1 97 ? 13.481 12.550 -16.428 1.00 91.88 97 PRO A CA 1
ATOM 747 C C . PRO A 1 97 ? 12.028 12.387 -16.893 1.00 91.88 97 PRO A C 1
ATOM 749 O O . PRO A 1 97 ? 11.162 13.176 -16.499 1.00 91.88 97 PRO A O 1
ATOM 752 N N . HIS A 1 98 ? 11.762 11.382 -17.731 1.00 89.81 98 HIS A N 1
ATOM 753 C CA . HIS A 1 98 ? 10.440 11.086 -18.287 1.00 89.81 98 HIS A CA 1
ATOM 754 C C . HIS A 1 98 ? 9.841 9.778 -17.763 1.00 89.81 98 HIS A C 1
ATOM 756 O O . HIS A 1 98 ? 8.855 9.311 -18.324 1.00 89.81 98 HIS A O 1
ATOM 762 N N . SER A 1 99 ? 10.432 9.183 -16.723 1.00 92.12 99 SER A N 1
ATOM 763 C CA . SER A 1 99 ? 9.938 7.920 -16.189 1.00 92.12 99 SER A CA 1
ATOM 764 C C . SER A 1 99 ? 8.844 8.150 -15.155 1.00 92.12 99 SER A C 1
ATOM 766 O O . SER A 1 99 ? 9.090 8.732 -14.094 1.00 92.12 99 SER A O 1
ATOM 768 N N . GLY A 1 100 ? 7.626 7.702 -15.465 1.00 92.81 100 GLY A N 1
ATOM 769 C CA . GLY A 1 100 ? 6.482 7.853 -14.568 1.00 92.81 100 GLY A CA 1
ATOM 770 C C . GLY A 1 100 ? 6.647 7.056 -13.269 1.00 92.81 100 GLY A C 1
ATOM 771 O O . GLY A 1 100 ? 6.414 7.584 -12.178 1.00 92.81 100 GLY A O 1
ATOM 772 N N . SER A 1 101 ? 7.168 5.830 -13.368 1.00 92.25 101 SER A N 1
ATOM 773 C CA . SER A 1 101 ? 7.436 4.952 -12.223 1.00 92.25 101 SER A CA 1
ATOM 774 C C . SER A 1 101 ? 8.486 5.522 -11.262 1.00 92.25 101 SER A C 1
ATOM 776 O O . SER A 1 101 ? 8.313 5.460 -10.043 1.00 92.25 101 SER A O 1
ATOM 778 N N . ILE A 1 102 ? 9.543 6.158 -11.779 1.00 95.44 102 ILE A N 1
ATOM 779 C CA . ILE A 1 102 ? 10.555 6.822 -10.945 1.00 95.44 102 ILE A CA 1
ATOM 780 C C . ILE A 1 102 ? 9.982 8.055 -10.239 1.00 95.44 102 ILE A C 1
ATOM 782 O O . ILE A 1 102 ? 10.335 8.317 -9.089 1.00 95.44 102 ILE A O 1
ATOM 786 N N . LYS A 1 103 ? 9.063 8.795 -10.869 1.00 96.00 103 LYS A N 1
ATOM 787 C CA . LYS A 1 103 ? 8.400 9.942 -10.224 1.00 96.00 103 LYS A CA 1
ATOM 788 C C . LYS A 1 103 ? 7.462 9.516 -9.109 1.00 96.00 103 LYS A C 1
ATOM 790 O O . LYS A 1 103 ? 7.469 10.131 -8.043 1.00 96.00 103 LYS A O 1
ATOM 795 N N . LEU A 1 104 ? 6.720 8.435 -9.331 1.00 94.44 104 LEU A N 1
ATOM 796 C CA . LEU A 1 104 ? 5.927 7.779 -8.297 1.00 94.44 104 LEU A CA 1
ATOM 797 C C . LEU A 1 104 ? 6.788 7.379 -7.097 1.00 94.44 104 LEU A C 1
ATOM 799 O O . LEU A 1 104 ? 6.472 7.742 -5.964 1.00 94.44 104 LEU A O 1
ATOM 803 N N . LEU A 1 105 ? 7.901 6.687 -7.353 1.00 94.88 105 LEU A N 1
ATOM 804 C CA . LEU A 1 105 ? 8.854 6.285 -6.322 1.00 94.88 105 LEU A CA 1
ATOM 805 C C . LEU A 1 105 ? 9.411 7.498 -5.561 1.00 94.88 105 LEU A C 1
ATOM 807 O O . LEU A 1 105 ? 9.428 7.493 -4.333 1.00 94.88 105 LEU A O 1
ATOM 811 N N . ALA A 1 106 ? 9.827 8.547 -6.272 1.00 97.19 106 ALA A N 1
ATOM 812 C CA . ALA A 1 106 ? 10.364 9.766 -5.673 1.00 97.19 106 ALA A CA 1
ATOM 813 C C . ALA A 1 106 ? 9.355 10.446 -4.734 1.00 97.19 106 ALA A C 1
ATOM 815 O O . ALA A 1 106 ? 9.690 10.742 -3.588 1.00 97.19 106 ALA A O 1
ATOM 816 N N . GLY A 1 107 ? 8.111 10.644 -5.188 1.00 96.38 107 GLY A N 1
ATOM 817 C CA . GLY A 1 107 ? 7.058 11.245 -4.365 1.00 96.38 107 GLY A CA 1
ATOM 818 C C . GLY A 1 107 ? 6.716 10.389 -3.142 1.00 96.38 107 GLY A C 1
ATOM 819 O O . GLY A 1 107 ? 6.571 10.911 -2.037 1.00 96.38 107 GLY A O 1
ATOM 820 N N . ALA A 1 108 ? 6.663 9.064 -3.306 1.00 94.25 108 ALA A N 1
ATOM 821 C CA . ALA A 1 108 ? 6.422 8.141 -2.200 1.00 94.25 108 ALA A CA 1
ATOM 822 C C . ALA A 1 108 ? 7.548 8.187 -1.152 1.00 94.25 108 ALA A C 1
ATOM 824 O O . ALA A 1 108 ? 7.263 8.201 0.045 1.00 94.25 108 ALA A O 1
ATOM 825 N N . LEU A 1 109 ? 8.812 8.262 -1.582 1.00 95.69 109 LEU A N 1
ATOM 826 C CA . LEU A 1 109 ? 9.966 8.391 -0.688 1.00 95.69 109 LEU A CA 1
ATOM 827 C C . LEU A 1 109 ? 9.955 9.724 0.066 1.00 95.69 109 LEU A C 1
ATOM 829 O O . LEU A 1 109 ? 10.098 9.735 1.287 1.00 95.69 109 LEU A O 1
ATOM 833 N N . TYR A 1 110 ? 9.729 10.841 -0.626 1.00 96.56 110 TYR A N 1
ATOM 834 C CA . TYR A 1 110 ? 9.647 12.156 0.017 1.00 96.56 110 TYR A CA 1
ATOM 835 C C . TYR A 1 110 ? 8.556 12.196 1.084 1.00 96.56 110 TYR A C 1
ATOM 837 O O . TYR A 1 110 ? 8.813 12.631 2.206 1.00 96.56 110 TYR A O 1
ATOM 845 N N . TYR A 1 111 ? 7.375 11.658 0.777 1.00 92.56 111 TYR A N 1
ATOM 846 C CA . TYR A 1 111 ? 6.298 11.548 1.752 1.00 92.56 111 TYR A CA 1
ATOM 847 C C . TYR A 1 111 ? 6.653 10.604 2.912 1.00 92.56 111 TYR A C 1
ATOM 849 O O . TYR A 1 111 ? 6.458 10.948 4.075 1.00 92.56 111 TYR A O 1
ATOM 857 N N . ARG A 1 112 ? 7.242 9.435 2.632 1.00 93.06 112 ARG A N 1
ATOM 858 C CA . ARG A 1 112 ? 7.609 8.433 3.649 1.00 93.06 112 ARG A CA 1
ATOM 859 C C . ARG A 1 112 ? 8.609 8.952 4.683 1.00 93.06 112 ARG A C 1
ATOM 861 O O . ARG A 1 112 ? 8.548 8.533 5.843 1.00 93.06 112 ARG A O 1
ATOM 868 N N . TYR A 1 113 ? 9.527 9.817 4.262 1.00 92.81 113 TYR A N 1
ATOM 869 C CA . TYR A 1 113 ? 10.586 10.374 5.105 1.00 92.81 113 TYR A CA 1
ATOM 870 C C . TYR A 1 113 ? 10.328 11.824 5.534 1.00 92.81 113 TYR A C 1
ATOM 872 O O . TYR A 1 113 ? 11.196 12.428 6.165 1.00 92.81 113 TYR A O 1
ATOM 880 N N . ILE A 1 114 ? 9.134 12.370 5.272 1.00 92.50 114 ILE A N 1
ATOM 881 C CA . ILE A 1 114 ? 8.795 13.760 5.606 1.00 92.50 114 ILE A CA 1
ATOM 882 C C . ILE A 1 114 ? 9.001 14.057 7.094 1.00 92.50 114 ILE A C 1
ATOM 884 O O . ILE A 1 114 ? 9.607 15.064 7.435 1.00 92.50 114 ILE A O 1
ATOM 888 N N . ALA A 1 115 ? 8.616 13.143 7.991 1.00 89.00 115 ALA A N 1
ATOM 889 C CA . ALA A 1 115 ? 8.782 13.323 9.434 1.00 89.00 115 ALA A CA 1
ATOM 890 C C . ALA A 1 115 ? 10.252 13.545 9.843 1.00 89.00 115 ALA A C 1
ATOM 892 O O . ALA A 1 115 ? 10.538 14.353 10.725 1.00 89.00 115 ALA A O 1
ATOM 893 N N . ALA A 1 116 ? 11.199 12.879 9.172 1.00 88.94 116 ALA A N 1
ATOM 894 C CA . ALA A 1 116 ? 12.625 13.071 9.427 1.00 88.94 116 ALA A CA 1
ATOM 895 C C . ALA A 1 116 ? 13.105 14.469 8.999 1.00 88.94 116 ALA A C 1
ATOM 897 O O . ALA A 1 116 ? 13.966 15.042 9.667 1.00 88.94 116 ALA A O 1
ATOM 898 N N . ALA A 1 117 ? 12.530 15.024 7.926 1.00 89.56 117 ALA A N 1
ATOM 899 C CA . ALA A 1 117 ? 12.777 16.401 7.505 1.00 89.56 117 ALA A CA 1
ATOM 900 C C . ALA A 1 117 ? 12.211 17.402 8.524 1.00 89.56 117 ALA A C 1
ATOM 902 O O . ALA A 1 117 ? 12.918 18.303 8.970 1.00 89.56 117 ALA A O 1
ATOM 903 N N . LEU A 1 118 ? 10.963 17.190 8.951 1.00 90.88 118 LEU A N 1
ATOM 904 C CA . LEU A 1 118 ? 10.257 18.067 9.889 1.00 90.88 118 LEU A CA 1
ATOM 905 C C . LEU A 1 118 ? 10.950 18.161 11.252 1.00 90.88 118 LEU A C 1
ATOM 907 O O . LEU A 1 118 ? 11.025 19.243 11.823 1.00 90.88 118 LEU A O 1
ATOM 911 N N . ASN A 1 119 ? 11.538 17.067 11.741 1.00 88.00 119 ASN A N 1
ATOM 912 C CA . ASN A 1 119 ? 12.276 17.054 13.011 1.00 88.00 119 ASN A CA 1
ATOM 913 C C . ASN A 1 119 ? 13.509 17.975 13.037 1.00 88.00 119 ASN A C 1
ATOM 915 O O . ASN A 1 119 ? 14.048 18.249 14.109 1.00 88.00 119 ASN A O 1
ATOM 919 N N . ARG A 1 120 ? 14.003 18.402 11.870 1.00 86.06 120 ARG A N 1
ATOM 920 C CA . ARG A 1 120 ? 15.198 19.249 11.727 1.00 86.06 120 ARG A CA 1
ATOM 921 C C . ARG A 1 120 ? 14.880 20.621 11.133 1.00 86.06 120 ARG A C 1
ATOM 923 O O . ARG A 1 120 ? 15.801 21.415 10.958 1.00 86.06 120 ARG A O 1
ATOM 930 N N . ALA A 1 121 ? 13.619 20.870 10.791 1.00 88.69 121 ALA A N 1
ATOM 931 C CA . ALA A 1 121 ? 13.189 22.097 10.150 1.00 88.69 121 ALA A CA 1
ATOM 932 C C . ALA A 1 121 ? 13.125 23.245 11.164 1.00 88.69 121 ALA A C 1
ATOM 934 O O . ALA A 1 121 ? 12.627 23.078 12.275 1.00 88.69 121 ALA A O 1
ATOM 935 N N . GLU A 1 122 ? 13.607 24.422 10.766 1.00 88.75 122 GLU A N 1
ATOM 936 C CA . GLU A 1 122 ? 13.374 25.659 11.523 1.00 88.75 122 GLU A CA 1
ATOM 937 C C . GLU A 1 122 ? 11.913 26.111 11.387 1.00 88.75 122 GLU A C 1
ATOM 939 O O . GLU A 1 122 ? 11.309 26.562 12.358 1.00 88.75 122 GLU A O 1
ATOM 944 N N . ASP A 1 123 ? 11.342 25.931 10.192 1.00 93.12 123 ASP A N 1
ATOM 945 C CA . ASP A 1 123 ? 9.935 26.167 9.878 1.00 93.12 1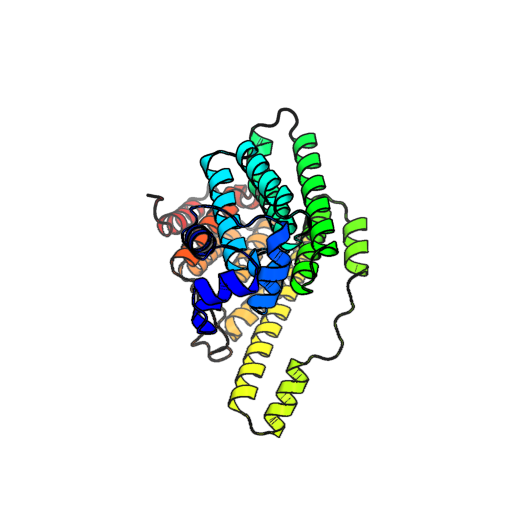23 ASP A CA 1
ATOM 946 C C . ASP A 1 123 ? 9.288 24.861 9.399 1.00 93.12 123 ASP A C 1
ATOM 948 O O . ASP A 1 123 ? 9.393 24.460 8.233 1.00 93.12 123 ASP A O 1
ATOM 952 N N . THR A 1 124 ? 8.655 24.161 10.339 1.00 92.06 124 THR A N 1
ATOM 953 C CA . THR A 1 124 ? 7.992 22.877 10.096 1.00 92.06 124 THR A CA 1
ATOM 954 C C . THR A 1 124 ? 6.825 23.005 9.122 1.00 92.06 124 THR A C 1
ATOM 956 O O . THR A 1 124 ? 6.614 22.108 8.308 1.00 92.06 124 THR A O 1
ATOM 959 N N . GLU A 1 125 ? 6.071 24.103 9.181 1.00 90.75 125 GLU A N 1
ATOM 960 C CA . GLU A 1 125 ? 4.879 24.294 8.354 1.00 90.75 125 GLU A CA 1
ATOM 961 C C . GLU A 1 125 ? 5.271 24.536 6.896 1.00 90.75 125 GLU A C 1
ATOM 963 O O . GLU A 1 125 ? 4.796 23.831 6.002 1.00 90.75 125 GLU A O 1
ATOM 968 N N . GLN A 1 126 ? 6.216 25.450 6.661 1.00 93.06 126 GLN A N 1
ATOM 969 C CA . GLN A 1 126 ? 6.716 25.717 5.316 1.00 93.06 126 GLN A CA 1
ATOM 970 C C . GLN A 1 126 ? 7.403 24.483 4.720 1.00 93.06 126 GLN A C 1
ATOM 972 O O . GLN A 1 126 ? 7.138 24.123 3.575 1.00 93.06 126 GLN A O 1
ATOM 977 N N . THR A 1 127 ? 8.227 23.781 5.504 1.00 93.44 127 THR A N 1
ATOM 978 C CA . THR A 1 127 ? 8.914 22.567 5.034 1.00 93.44 127 THR A CA 1
ATOM 979 C C . THR A 1 127 ? 7.919 21.461 4.672 1.00 93.44 127 THR A C 1
ATOM 981 O O . THR A 1 127 ? 8.081 20.791 3.650 1.00 93.44 127 THR A O 1
ATOM 984 N N . ALA A 1 128 ? 6.869 21.268 5.479 1.00 92.56 128 ALA A N 1
ATOM 985 C CA . ALA A 1 128 ? 5.811 20.310 5.170 1.00 92.56 128 ALA A CA 1
ATOM 986 C C . ALA A 1 128 ? 5.079 20.683 3.874 1.00 92.56 128 ALA A C 1
ATOM 988 O O . ALA A 1 128 ? 4.858 19.816 3.024 1.00 92.56 128 ALA A O 1
ATOM 989 N N . SER A 1 129 ? 4.747 21.965 3.703 1.00 93.88 129 SER A N 1
ATOM 990 C CA . SER A 1 129 ? 4.110 22.493 2.493 1.00 93.88 129 SER A CA 1
ATOM 991 C C . SER A 1 129 ? 4.968 22.236 1.249 1.00 93.88 129 SER A C 1
ATOM 993 O O . SER A 1 129 ? 4.522 21.574 0.314 1.00 93.88 129 SER A O 1
ATOM 995 N N . ASP A 1 130 ? 6.246 22.621 1.276 1.00 95.44 130 ASP A N 1
ATOM 996 C CA . ASP A 1 130 ? 7.158 22.462 0.137 1.00 95.44 130 ASP A CA 1
ATOM 997 C C . ASP A 1 130 ? 7.324 20.991 -0.278 1.00 95.44 130 ASP A C 1
ATOM 999 O O . ASP A 1 130 ? 7.287 20.654 -1.467 1.00 95.44 130 ASP A O 1
ATOM 1003 N N . ILE A 1 131 ? 7.479 20.088 0.698 1.00 95.75 131 ILE A N 1
ATOM 1004 C CA . ILE A 1 131 ? 7.631 18.653 0.428 1.00 95.75 131 ILE A CA 1
ATOM 1005 C C . ILE A 1 131 ? 6.329 18.067 -0.126 1.00 95.75 131 ILE A C 1
ATOM 1007 O O . ILE A 1 131 ? 6.370 17.285 -1.080 1.00 95.75 131 ILE A O 1
ATOM 1011 N N . THR A 1 132 ? 5.177 18.420 0.443 1.00 95.81 132 THR A N 1
ATOM 1012 C CA . THR A 1 132 ? 3.885 17.872 0.001 1.00 95.81 132 THR A CA 1
ATOM 1013 C C . THR A 1 132 ? 3.479 18.387 -1.380 1.00 95.81 132 THR A C 1
ATOM 1015 O O . THR A 1 132 ? 3.073 17.580 -2.217 1.00 95.81 132 THR A O 1
ATOM 1018 N N . GLU A 1 133 ? 3.708 19.664 -1.695 1.00 97.19 133 GLU A N 1
ATOM 1019 C CA . GLU A 1 133 ? 3.528 20.198 -3.055 1.00 97.19 133 GLU A CA 1
ATOM 1020 C C . GLU A 1 133 ? 4.470 19.521 -4.057 1.00 97.19 133 GLU A C 1
ATOM 1022 O O . GLU A 1 133 ? 4.066 19.147 -5.165 1.00 97.19 133 GLU A O 1
ATOM 1027 N N . ARG A 1 134 ? 5.726 19.268 -3.664 1.00 97.19 134 ARG A N 1
ATOM 1028 C CA . ARG A 1 134 ? 6.665 18.515 -4.503 1.00 97.19 134 ARG A CA 1
ATOM 1029 C C . ARG A 1 134 ? 6.177 17.090 -4.767 1.00 97.19 134 ARG A C 1
ATOM 1031 O O . ARG A 1 134 ? 6.307 16.616 -5.897 1.00 97.19 134 ARG A O 1
ATOM 1038 N N . CYS A 1 135 ? 5.608 16.416 -3.768 1.00 97.56 135 CYS A N 1
ATOM 1039 C CA . CYS A 1 135 ? 5.020 15.086 -3.933 1.00 97.56 135 CYS A CA 1
ATOM 1040 C C . CYS A 1 135 ? 3.827 15.112 -4.898 1.00 97.56 135 CYS A C 1
ATOM 1042 O O . CYS A 1 135 ? 3.787 14.303 -5.825 1.00 97.56 135 CYS A O 1
ATOM 1044 N N . LEU A 1 136 ? 2.899 16.065 -4.742 1.00 97.31 136 LEU A N 1
ATOM 1045 C CA . LEU A 1 136 ? 1.753 16.229 -5.644 1.00 97.31 136 LEU A CA 1
ATOM 1046 C C . LEU A 1 136 ? 2.195 16.430 -7.097 1.00 97.31 136 LEU A C 1
ATOM 1048 O O . LEU A 1 136 ? 1.680 15.753 -7.989 1.00 97.31 136 LEU A O 1
ATOM 1052 N N . ALA A 1 137 ? 3.185 17.296 -7.327 1.00 97.50 137 ALA A N 1
ATOM 1053 C CA . ALA A 1 137 ? 3.738 17.541 -8.656 1.00 97.50 137 ALA A CA 1
ATOM 1054 C C . ALA A 1 137 ? 4.409 16.290 -9.249 1.00 97.50 137 ALA A C 1
ATOM 1056 O O . ALA A 1 137 ? 4.277 16.020 -10.443 1.00 97.50 137 ALA A O 1
ATOM 1057 N N . LEU A 1 138 ? 5.123 15.507 -8.434 1.00 97.62 138 LEU A N 1
ATOM 1058 C CA . LEU A 1 138 ? 5.738 14.254 -8.879 1.00 97.62 138 LEU A CA 1
ATOM 1059 C C . LEU A 1 138 ? 4.686 13.211 -9.254 1.00 97.62 138 LEU A C 1
ATOM 1061 O O . LEU A 1 138 ? 4.811 12.589 -10.306 1.00 97.62 138 LEU A O 1
ATOM 1065 N N . PHE A 1 139 ? 3.632 13.049 -8.456 1.00 97.12 139 PHE A N 1
ATOM 1066 C CA . PHE A 1 139 ? 2.553 12.121 -8.786 1.00 97.12 139 PHE A CA 1
ATOM 1067 C C . PHE A 1 139 ? 1.765 12.565 -10.023 1.00 97.12 139 PHE A C 1
ATOM 1069 O O . PHE A 1 139 ? 1.408 11.732 -10.849 1.00 97.12 139 PHE A O 1
ATOM 1076 N N . GLU A 1 140 ? 1.530 13.867 -10.202 1.00 95.94 140 GLU A N 1
ATOM 1077 C CA . GLU A 1 140 ? 0.908 14.395 -11.420 1.00 95.94 140 GLU A CA 1
ATOM 1078 C C . GLU A 1 140 ? 1.752 14.108 -12.663 1.00 95.94 140 GLU A C 1
ATOM 1080 O O . GLU A 1 140 ? 1.248 13.623 -13.676 1.00 95.94 140 GLU A O 1
ATOM 1085 N N . GLN A 1 141 ? 3.056 14.370 -12.590 1.00 95.69 141 GLN A N 1
ATOM 1086 C CA . GLN A 1 141 ? 3.960 14.058 -13.691 1.00 95.69 141 GLN A CA 1
ATOM 1087 C C . GLN A 1 141 ? 4.061 12.550 -13.932 1.00 95.69 141 GLN A C 1
ATOM 1089 O O . GLN A 1 141 ? 4.146 12.138 -15.086 1.00 95.69 141 GLN A O 1
ATOM 1094 N N . GLY A 1 142 ? 4.039 11.739 -12.869 1.00 93.62 142 GLY A N 1
ATOM 1095 C CA . GLY A 1 142 ? 3.987 10.281 -12.948 1.00 93.62 142 GLY A CA 1
ATOM 1096 C C . GLY A 1 142 ? 2.787 9.817 -13.765 1.00 93.62 142 GLY A C 1
ATOM 1097 O O . GLY A 1 142 ? 2.938 9.104 -14.750 1.00 93.62 142 GLY A O 1
ATOM 1098 N N . GLU A 1 143 ? 1.606 10.347 -13.455 1.00 93.19 143 GLU A N 1
ATOM 1099 C CA . GLU A 1 143 ? 0.380 10.076 -14.201 1.00 93.19 143 GLU A CA 1
ATOM 1100 C C . GLU A 1 143 ? 0.481 10.470 -15.687 1.00 93.19 143 GLU A C 1
ATOM 1102 O O . GLU A 1 143 ? 0.063 9.716 -16.570 1.00 93.19 143 GLU A O 1
ATOM 1107 N N . GLN A 1 144 ? 1.022 11.655 -15.979 1.00 93.00 144 GLN A N 1
ATOM 1108 C CA . GLN A 1 144 ? 1.118 12.169 -17.349 1.00 93.00 144 GLN A CA 1
ATOM 1109 C C . GLN A 1 144 ? 2.141 11.409 -18.202 1.00 93.00 144 GLN A C 1
ATOM 1111 O O . GLN A 1 144 ? 1.987 11.345 -19.422 1.00 93.00 144 GLN A O 1
ATOM 1116 N N . GLN A 1 145 ? 3.187 10.867 -17.577 1.00 91.75 145 GLN A N 1
ATOM 111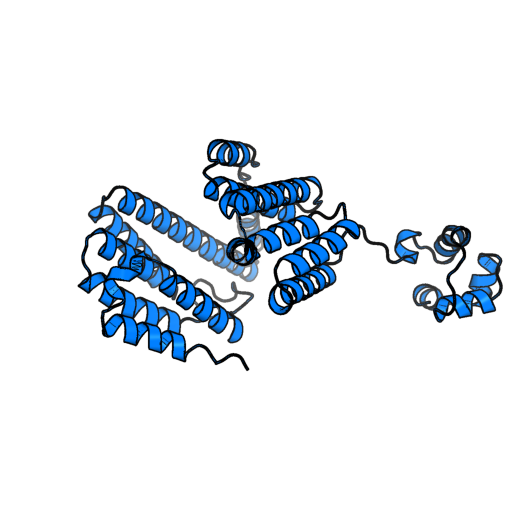7 C CA . GLN A 1 145 ? 4.347 10.312 -18.276 1.00 91.75 145 GLN A CA 1
ATOM 1118 C C . GLN A 1 145 ? 4.438 8.789 -18.227 1.00 91.75 145 GLN A C 1
ATOM 1120 O O . GLN A 1 145 ? 5.179 8.216 -19.019 1.00 91.75 145 GLN A O 1
ATOM 1125 N N . SER A 1 146 ? 3.661 8.128 -17.370 1.00 89.50 146 SER A N 1
ATOM 1126 C CA . SER A 1 146 ? 3.486 6.680 -17.435 1.00 89.50 146 SER A CA 1
ATOM 1127 C C . SER A 1 146 ? 2.793 6.267 -18.735 1.00 89.50 146 SER A C 1
ATOM 1129 O O . SER A 1 146 ? 1.862 6.922 -19.215 1.00 89.50 146 SER A O 1
ATOM 1131 N N . GLU A 1 147 ? 3.203 5.135 -19.298 1.00 84.62 147 GLU A N 1
ATOM 1132 C CA . GLU A 1 147 ? 2.503 4.491 -20.417 1.00 84.62 147 GLU A CA 1
ATOM 1133 C C . GLU A 1 147 ? 1.502 3.443 -19.906 1.00 84.62 147 GLU A C 1
ATOM 1135 O O . GLU A 1 147 ? 0.424 3.265 -20.480 1.00 84.62 147 GLU A O 1
ATOM 1140 N N . GLU A 1 148 ? 1.807 2.810 -18.769 1.00 84.81 148 GLU A N 1
ATOM 1141 C CA . GLU A 1 148 ? 0.976 1.775 -18.168 1.00 84.81 148 GLU A CA 1
ATOM 1142 C C . GLU A 1 148 ? -0.258 2.358 -17.464 1.00 84.81 148 GLU A C 1
ATOM 1144 O O . GLU A 1 148 ? -0.182 3.290 -16.662 1.00 84.81 148 GLU A O 1
ATOM 1149 N N . THR A 1 149 ? -1.428 1.766 -17.721 1.00 84.94 149 THR A N 1
ATOM 1150 C CA . THR A 1 149 ? -2.683 2.196 -17.079 1.00 84.94 149 THR A CA 1
ATOM 1151 C C . THR A 1 149 ? -2.651 1.994 -15.560 1.00 84.94 149 THR A C 1
ATOM 1153 O O . THR A 1 149 ? -3.178 2.836 -14.834 1.00 84.94 149 THR A O 1
ATOM 1156 N N . GLY A 1 150 ? -2.007 0.925 -15.077 1.00 84.25 150 GLY A N 1
ATOM 1157 C CA . GLY A 1 150 ? -1.852 0.651 -13.647 1.00 8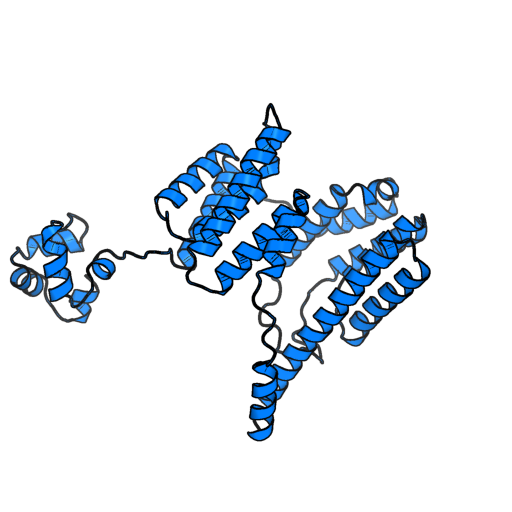4.25 150 GLY A CA 1
ATOM 1158 C C . GLY A 1 150 ? -1.084 1.757 -12.920 1.00 84.25 150 GLY A C 1
ATOM 1159 O O . GLY A 1 150 ? -1.572 2.300 -11.932 1.00 84.25 150 GLY A O 1
ATOM 1160 N N . GLU A 1 151 ? 0.066 2.177 -13.451 1.00 86.19 151 GLU A N 1
ATOM 1161 C CA . GLU A 1 151 ? 0.867 3.267 -12.872 1.00 86.19 151 GLU A CA 1
ATOM 1162 C C . GLU A 1 151 ? 0.118 4.607 -12.844 1.00 86.19 151 GLU A C 1
ATOM 1164 O O . GLU A 1 151 ? 0.191 5.350 -11.860 1.00 86.19 151 GLU A O 1
ATOM 1169 N N . LYS A 1 152 ? -0.663 4.908 -13.891 1.00 90.00 152 LYS A N 1
ATOM 1170 C CA . LYS A 1 152 ? -1.523 6.104 -13.915 1.00 90.00 152 LYS A CA 1
ATOM 1171 C C . LYS A 1 152 ? -2.563 6.078 -12.805 1.00 90.00 152 LYS A C 1
ATOM 1173 O O . LYS A 1 152 ? -2.793 7.093 -12.151 1.00 90.00 152 LYS A O 1
ATOM 1178 N N . GLN A 1 153 ? -3.193 4.924 -12.591 1.00 88.06 153 GLN A N 1
ATOM 1179 C CA . GLN A 1 153 ? -4.179 4.755 -11.527 1.00 88.06 153 GLN A CA 1
ATOM 1180 C C . GLN A 1 153 ? -3.536 4.932 -10.151 1.00 88.06 153 GLN A C 1
ATOM 1182 O O . GLN A 1 153 ? -4.054 5.700 -9.346 1.00 88.06 153 GLN A O 1
ATOM 1187 N N . VAL A 1 154 ? -2.374 4.314 -9.914 1.00 89.94 154 VAL A N 1
ATOM 1188 C CA . VAL A 1 154 ? -1.627 4.469 -8.656 1.00 89.94 154 VAL A CA 1
ATOM 1189 C C . VAL A 1 154 ? -1.247 5.933 -8.413 1.00 89.94 154 VAL A C 1
ATOM 1191 O O . VAL A 1 154 ? -1.497 6.449 -7.324 1.00 89.94 154 VAL A O 1
ATOM 1194 N N . SER A 1 155 ? -0.728 6.632 -9.430 1.00 91.81 155 SER A N 1
ATOM 1195 C CA . SER A 1 155 ? -0.416 8.069 -9.360 1.00 91.81 155 SER A CA 1
ATOM 1196 C C . SER A 1 155 ? -1.618 8.898 -8.920 1.00 91.81 155 SER A C 1
ATOM 1198 O O . SER A 1 155 ? -1.522 9.684 -7.977 1.00 91.81 155 SER A O 1
ATOM 1200 N N . ARG A 1 156 ? -2.779 8.683 -9.549 1.00 91.56 156 ARG A N 1
ATOM 1201 C CA . ARG A 1 156 ? -4.019 9.382 -9.184 1.00 91.56 156 ARG A CA 1
ATOM 1202 C C . ARG A 1 156 ? -4.462 9.069 -7.764 1.00 91.56 156 ARG A C 1
ATOM 1204 O O . ARG A 1 156 ? -4.789 9.991 -7.025 1.00 91.56 156 ARG A O 1
ATOM 1211 N N . SER A 1 157 ? -4.451 7.800 -7.359 1.00 91.75 157 SER A N 1
ATOM 1212 C CA . SER A 1 157 ? -4.853 7.399 -6.006 1.00 91.75 157 SER A CA 1
ATOM 1213 C C . SER A 1 157 ? -3.979 8.047 -4.930 1.00 91.75 157 SER A C 1
ATOM 1215 O O . SER A 1 157 ? -4.506 8.518 -3.919 1.00 91.75 157 SER A O 1
ATOM 1217 N N . LEU A 1 158 ? -2.664 8.136 -5.158 1.00 93.25 158 LEU A N 1
ATOM 1218 C CA . LEU A 1 158 ? -1.738 8.814 -4.248 1.00 93.25 158 LEU A CA 1
ATOM 1219 C C . LEU A 1 158 ? -2.001 10.325 -4.185 1.00 93.25 158 LEU A C 1
ATOM 1221 O O . LEU A 1 158 ? -2.041 10.880 -3.087 1.00 93.25 158 LEU A O 1
ATOM 1225 N N . ARG A 1 159 ? -2.274 10.981 -5.324 1.00 95.19 159 ARG A N 1
ATOM 1226 C CA . ARG A 1 159 ? -2.686 12.400 -5.356 1.00 95.19 159 ARG A CA 1
ATOM 1227 C C . ARG A 1 159 ? -3.969 12.641 -4.573 1.00 95.19 159 ARG A C 1
ATOM 1229 O O . ARG A 1 159 ? -3.986 13.522 -3.724 1.00 95.19 159 ARG A O 1
ATOM 1236 N N . ILE A 1 160 ? -5.017 11.852 -4.819 1.00 94.25 160 ILE A N 1
ATOM 1237 C CA . ILE A 1 160 ? -6.308 11.974 -4.120 1.00 94.25 160 ILE A CA 1
ATOM 1238 C C . ILE A 1 160 ? -6.105 11.823 -2.609 1.00 94.25 160 ILE A C 1
ATOM 1240 O O . ILE A 1 160 ? -6.602 12.635 -1.828 1.00 94.25 160 ILE A O 1
ATOM 1244 N N . SER A 1 161 ? -5.333 10.816 -2.196 1.00 92.69 161 SER A N 1
ATOM 1245 C CA . SER A 1 161 ? -5.031 10.563 -0.782 1.00 92.69 161 SER A CA 1
ATOM 1246 C C . SER A 1 161 ? -4.298 11.742 -0.141 1.00 92.69 161 SER A C 1
ATOM 1248 O O . SER A 1 161 ? -4.659 12.180 0.951 1.00 92.69 161 SER A O 1
ATOM 1250 N N . MET A 1 162 ? -3.305 12.299 -0.838 1.00 93.19 162 MET A N 1
ATOM 1251 C CA . MET A 1 162 ? -2.529 13.438 -0.355 1.00 93.19 162 MET A CA 1
ATOM 1252 C C . MET A 1 162 ? -3.358 14.726 -0.293 1.00 93.19 162 MET A C 1
ATOM 1254 O O . MET A 1 162 ? -3.336 15.398 0.733 1.00 93.19 162 MET A O 1
ATOM 1258 N N . LEU A 1 163 ? -4.144 15.040 -1.327 1.00 94.69 163 LEU A N 1
ATOM 1259 C CA . LEU A 1 163 ? -5.064 16.186 -1.328 1.00 94.69 163 LEU A CA 1
ATOM 1260 C C . LEU A 1 163 ? -6.075 16.091 -0.178 1.00 94.69 163 LEU A C 1
ATOM 1262 O O . LEU A 1 163 ? -6.306 17.074 0.522 1.00 94.69 163 LEU A O 1
ATOM 1266 N N . THR A 1 164 ? -6.613 14.892 0.069 1.00 91.44 164 THR A N 1
ATOM 1267 C CA . THR A 1 164 ? -7.529 14.631 1.190 1.00 91.44 164 THR A CA 1
ATOM 1268 C C . THR A 1 164 ? -6.855 14.903 2.535 1.00 91.44 164 THR A C 1
ATOM 1270 O O . THR A 1 164 ? -7.434 15.570 3.387 1.00 91.44 164 THR A O 1
ATOM 1273 N N . MET A 1 165 ? -5.621 14.426 2.726 1.00 89.50 165 MET A N 1
ATOM 1274 C CA . MET A 1 165 ? -4.850 14.664 3.951 1.00 89.50 165 MET A CA 1
ATOM 1275 C C . MET A 1 165 ? -4.540 16.156 4.164 1.00 89.50 165 MET A C 1
ATOM 1277 O O . MET A 1 165 ? -4.574 16.624 5.297 1.00 89.50 165 MET A O 1
ATOM 1281 N N . LEU A 1 166 ? -4.271 16.902 3.089 1.00 90.31 166 LEU A N 1
ATOM 1282 C CA . LEU A 1 166 ? -4.014 18.347 3.127 1.00 90.31 166 LEU A CA 1
ATOM 1283 C C . LEU A 1 166 ? -5.288 19.196 3.289 1.00 90.31 166 LEU A C 1
ATOM 1285 O O . LEU A 1 166 ? -5.205 20.419 3.341 1.00 90.31 166 LEU A O 1
ATOM 1289 N N . GLY A 1 167 ? -6.474 18.580 3.327 1.00 89.62 167 GLY A N 1
ATOM 1290 C CA . GLY A 1 167 ? -7.748 19.298 3.385 1.00 89.62 167 GLY A CA 1
ATOM 1291 C C . GLY A 1 167 ? -8.160 19.978 2.073 1.00 89.62 167 GLY A C 1
ATOM 1292 O O . GLY A 1 167 ? -9.120 20.747 2.059 1.00 89.62 167 GLY A O 1
ATOM 1293 N N . ARG A 1 168 ? -7.474 19.687 0.960 1.00 95.38 168 ARG A N 1
ATOM 1294 C CA . ARG A 1 168 ? -7.761 20.201 -0.393 1.00 95.38 168 ARG A CA 1
ATOM 1295 C C . ARG A 1 168 ? -8.879 19.381 -1.048 1.00 95.38 168 ARG A C 1
ATOM 1297 O O . ARG A 1 168 ? -8.690 18.741 -2.081 1.00 95.38 168 ARG A O 1
ATOM 1304 N N . TYR A 1 169 ? -10.040 19.347 -0.394 1.00 93.69 169 TYR A N 1
ATOM 1305 C CA . TYR A 1 169 ? -11.132 18.428 -0.732 1.00 93.69 169 TYR A CA 1
ATOM 1306 C C . TYR A 1 169 ? -11.734 18.683 -2.115 1.00 93.69 169 TYR A C 1
ATOM 1308 O O . TYR A 1 169 ? -11.975 17.731 -2.845 1.00 93.69 169 TYR A O 1
ATOM 1316 N N . GLU A 1 170 ? -11.903 19.946 -2.505 1.00 95.56 170 GLU A N 1
ATOM 1317 C CA . GLU A 1 170 ? -12.473 20.321 -3.809 1.00 95.56 170 GLU A CA 1
ATOM 1318 C C . GLU A 1 170 ? -11.619 19.797 -4.975 1.00 95.56 170 GLU A C 1
ATOM 1320 O O . GLU A 1 170 ? -12.137 19.302 -5.975 1.00 95.56 170 GLU A O 1
ATOM 1325 N N . GLU A 1 171 ? -10.293 19.836 -4.832 1.00 94.69 171 GLU A N 1
ATOM 1326 C CA . GLU A 1 171 ? -9.368 19.299 -5.833 1.00 94.69 171 GLU A CA 1
ATOM 1327 C C . GLU A 1 171 ? -9.352 17.768 -5.842 1.00 94.69 171 GLU A C 1
ATOM 1329 O O . GLU A 1 171 ? -9.255 17.157 -6.908 1.00 94.69 171 GLU A O 1
ATOM 1334 N N . ALA A 1 172 ? -9.471 17.139 -4.667 1.00 95.12 172 ALA A N 1
ATOM 1335 C CA . ALA A 1 172 ? -9.605 15.690 -4.565 1.00 95.12 172 ALA A CA 1
ATOM 1336 C C . ALA A 1 172 ? -10.899 15.203 -5.240 1.00 95.12 172 ALA A C 1
ATOM 1338 O O . ALA A 1 172 ? -10.853 14.240 -6.004 1.00 95.12 172 ALA A O 1
ATOM 1339 N N . GLU A 1 173 ? -12.024 15.887 -5.011 1.00 92.50 173 GLU A N 1
ATOM 1340 C CA . GL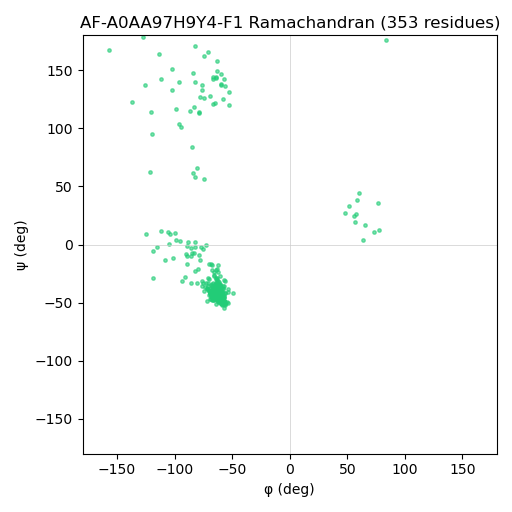U A 1 173 ? -13.315 15.604 -5.649 1.00 92.50 173 GLU A CA 1
ATOM 1341 C C . GLU A 1 173 ? -13.244 15.784 -7.166 1.00 92.50 173 GLU A C 1
ATOM 1343 O O . GLU A 1 173 ? -13.582 14.859 -7.900 1.00 92.50 173 GLU A O 1
ATOM 1348 N N . ALA A 1 174 ? -12.703 16.906 -7.652 1.00 94.25 174 ALA A N 1
ATOM 1349 C CA . ALA A 1 174 ? -12.545 17.136 -9.088 1.00 94.25 174 ALA A CA 1
ATOM 1350 C C . ALA A 1 174 ? -11.697 16.043 -9.767 1.00 94.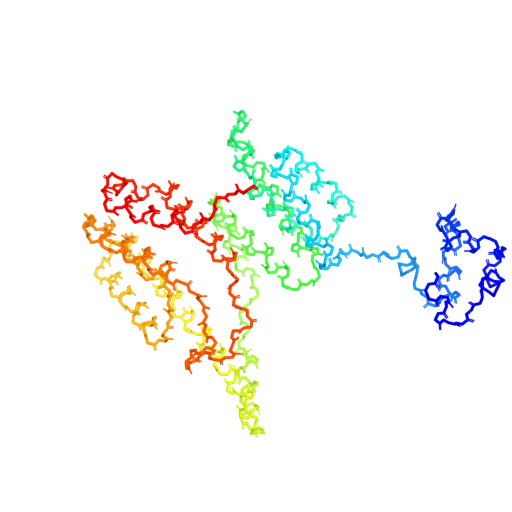25 174 ALA A C 1
ATOM 1352 O O . ALA A 1 174 ? -11.998 15.608 -10.884 1.00 94.25 174 ALA A O 1
ATOM 1353 N N . LEU A 1 175 ? -10.644 15.565 -9.093 1.00 92.44 175 LEU A N 1
ATOM 1354 C CA . LEU A 1 175 ? -9.818 14.469 -9.598 1.00 92.44 175 LEU A CA 1
ATOM 1355 C C . LEU A 1 175 ? -10.579 13.133 -9.598 1.00 92.44 175 LEU A C 1
ATOM 1357 O O . LEU A 1 175 ? -10.461 12.381 -10.567 1.00 92.44 175 LEU A O 1
ATOM 1361 N N . ILE A 1 176 ? -11.380 12.850 -8.566 1.00 91.50 176 ILE A N 1
ATOM 1362 C CA . ILE A 1 176 ? -12.252 11.666 -8.499 1.00 91.50 176 ILE A CA 1
ATOM 1363 C C . ILE A 1 176 ? -13.294 11.689 -9.626 1.00 91.50 176 ILE A C 1
ATOM 1365 O O . ILE A 1 176 ? -13.454 10.686 -10.320 1.00 91.50 176 ILE A O 1
ATOM 1369 N N . ASP A 1 177 ? -13.943 12.826 -9.863 1.00 90.75 177 ASP A N 1
ATOM 1370 C CA . ASP A 1 177 ? -14.973 12.984 -10.898 1.00 90.75 177 ASP A CA 1
ATOM 1371 C C . ASP A 1 177 ? -14.417 12.830 -12.320 1.00 90.75 177 ASP A C 1
ATOM 1373 O O . ASP A 1 177 ? -15.139 12.472 -13.252 1.00 90.75 177 ASP A O 1
ATOM 1377 N N . SER A 1 178 ? -13.113 13.058 -12.499 1.00 89.06 178 SER A N 1
ATOM 1378 C CA . SER A 1 178 ? -12.419 12.839 -13.771 1.00 89.06 178 SER A CA 1
ATOM 1379 C C . SER A 1 178 ? -12.086 11.367 -14.059 1.00 89.06 178 SER A C 1
ATOM 1381 O O . SER A 1 178 ? -11.622 11.040 -15.159 1.00 89.06 178 SER A O 1
ATOM 1383 N N . LEU A 1 179 ? -12.283 10.462 -13.089 1.00 84.19 179 LEU A N 1
ATOM 1384 C CA . LEU A 1 179 ? -11.971 9.047 -13.263 1.00 84.19 179 LEU A CA 1
ATOM 1385 C C . LEU A 1 179 ? -12.899 8.408 -14.305 1.00 84.19 179 LEU A C 1
ATOM 1387 O O . LEU A 1 179 ? -14.092 8.713 -14.364 1.00 84.19 179 LEU A O 1
ATOM 1391 N N . PRO A 1 180 ? -12.379 7.479 -15.130 1.00 78.44 180 PRO A N 1
ATOM 1392 C CA . PRO A 1 180 ? -13.229 6.739 -16.045 1.00 78.44 180 PRO A CA 1
ATOM 1393 C C . PRO A 1 180 ? -14.296 5.975 -15.244 1.00 78.44 180 PRO A C 1
ATOM 1395 O O . PRO A 1 180 ? -13.970 5.379 -14.211 1.00 78.44 180 PRO A O 1
ATOM 1398 N N . PRO A 1 181 ? -15.559 5.952 -15.707 1.00 75.88 181 PRO A N 1
ATOM 1399 C CA . PRO A 1 181 ? -16.608 5.215 -15.022 1.00 75.88 181 PRO A CA 1
ATOM 1400 C C . PRO A 1 181 ? -16.237 3.732 -14.946 1.00 75.88 181 PRO A C 1
ATOM 1402 O O . PRO A 1 181 ? -15.612 3.188 -15.865 1.00 75.88 181 PRO A O 1
ATOM 1405 N N . LYS A 1 182 ? -16.652 3.065 -13.862 1.00 73.19 182 LYS A N 1
ATOM 1406 C CA . LYS A 1 182 ? -16.500 1.611 -13.720 1.00 73.19 182 LYS A CA 1
ATOM 1407 C C . LYS A 1 182 ? -17.112 0.955 -14.963 1.00 73.19 182 LYS A C 1
ATOM 1409 O O . LYS A 1 182 ? -18.283 1.188 -15.264 1.00 73.19 182 LYS A O 1
ATOM 1414 N N . GLN A 1 183 ? -16.311 0.203 -15.723 1.00 68.75 183 GLN A N 1
ATOM 1415 C CA . GLN A 1 183 ? -16.802 -0.469 -16.925 1.00 68.75 183 GLN A CA 1
ATOM 1416 C C . GLN A 1 183 ? -17.959 -1.390 -16.523 1.00 68.75 183 GLN A C 1
ATOM 1418 O O . GLN A 1 183 ? -17.816 -2.204 -15.618 1.00 68.75 183 GLN A O 1
ATOM 1423 N N . GLY A 1 184 ? -19.118 -1.224 -17.165 1.00 64.88 184 GLY A N 1
ATOM 1424 C CA . GLY A 1 184 ? -20.357 -1.897 -16.758 1.00 64.88 184 GLY A CA 1
ATOM 1425 C C . GLY A 1 184 ? -20.412 -3.394 -17.067 1.00 64.88 184 GLY A C 1
ATOM 1426 O O . GLY A 1 184 ? -21.425 -4.023 -16.786 1.00 64.88 184 GLY A O 1
ATOM 1427 N N . ILE A 1 185 ? -19.364 -3.956 -17.672 1.00 73.81 185 ILE A N 1
ATOM 1428 C CA . ILE A 1 185 ? -19.277 -5.373 -18.019 1.00 73.81 185 ILE A CA 1
ATOM 1429 C C . ILE A 1 185 ? -18.067 -5.954 -17.300 1.00 73.81 185 ILE A C 1
ATOM 1431 O O . ILE A 1 185 ? -16.931 -5.599 -17.620 1.00 73.81 185 ILE A O 1
ATOM 1435 N N . ASP A 1 186 ? -18.312 -6.862 -16.361 1.00 80.00 186 ASP A N 1
ATOM 1436 C CA . ASP A 1 186 ? -17.246 -7.611 -15.712 1.00 80.00 186 ASP A CA 1
ATOM 1437 C C . ASP A 1 186 ? -16.783 -8.752 -16.632 1.00 80.00 186 ASP A C 1
ATOM 1439 O O . ASP A 1 186 ? -17.517 -9.696 -16.945 1.00 80.00 186 ASP A O 1
ATOM 1443 N N . SER A 1 187 ? -15.540 -8.655 -17.105 1.00 82.50 187 SER A N 1
ATOM 1444 C CA . SER A 1 187 ? -14.957 -9.674 -17.976 1.00 82.50 187 SER A CA 1
ATOM 1445 C C . SER A 1 187 ? -14.835 -11.040 -17.297 1.00 82.50 187 SER A C 1
ATOM 1447 O O . SER A 1 187 ? -14.898 -12.061 -17.985 1.00 82.50 187 SER A O 1
ATOM 1449 N N . ASP A 1 188 ? -14.672 -11.073 -15.972 1.00 82.19 188 ASP A N 1
ATOM 1450 C CA . ASP A 1 188 ? -14.561 -12.316 -15.216 1.00 82.19 188 ASP A CA 1
ATOM 1451 C C . ASP A 1 188 ? -15.934 -12.997 -15.071 1.00 82.19 188 ASP A C 1
ATOM 1453 O O . ASP A 1 188 ? -16.007 -14.219 -15.199 1.00 82.19 188 ASP A O 1
ATOM 1457 N N . GLU A 1 189 ? -17.041 -12.252 -14.966 1.00 84.25 189 GLU A N 1
ATOM 1458 C CA . GLU A 1 189 ? -18.400 -12.829 -15.011 1.00 84.25 189 GLU A CA 1
ATOM 1459 C C . GLU A 1 189 ? -18.712 -13.481 -16.370 1.00 84.25 189 GLU A C 1
ATOM 1461 O O . GLU A 1 189 ? -19.222 -14.608 -16.449 1.00 84.25 189 GLU A O 1
ATOM 1466 N N . LEU A 1 190 ? -18.358 -12.802 -17.469 1.00 88.88 190 LEU A N 1
ATOM 1467 C CA . LEU A 1 190 ? -18.514 -13.357 -18.817 1.00 88.88 190 LEU A CA 1
ATOM 1468 C C . LEU A 1 190 ? -17.641 -14.601 -19.018 1.00 88.88 190 LEU A C 1
ATOM 1470 O O . LEU A 1 190 ? -18.077 -15.588 -19.616 1.00 88.88 190 LEU A O 1
ATOM 1474 N N . ARG A 1 191 ? -16.407 -14.570 -18.505 1.00 91.31 191 ARG A N 1
ATOM 1475 C CA . ARG A 1 191 ? -15.465 -15.689 -18.595 1.00 91.31 191 ARG A CA 1
ATOM 1476 C C . ARG A 1 191 ? -15.926 -16.884 -17.762 1.00 91.31 191 ARG A C 1
ATOM 1478 O O . ARG A 1 191 ? -15.808 -18.010 -18.239 1.00 91.31 191 ARG A O 1
ATOM 1485 N N . LEU A 1 192 ? -16.506 -16.658 -16.584 1.00 91.50 192 LEU A N 1
ATOM 1486 C CA . LEU A 1 192 ? -17.117 -17.712 -15.774 1.00 91.50 192 LEU A CA 1
ATOM 1487 C C . LEU A 1 192 ? -18.245 -18.401 -16.548 1.00 91.50 192 LEU A C 1
ATOM 1489 O O . LEU A 1 192 ? -18.253 -19.625 -16.670 1.00 91.50 192 LEU A O 1
ATOM 1493 N N . SER A 1 193 ? -19.141 -17.609 -17.141 1.00 91.06 193 SER A N 1
ATOM 1494 C CA . SER A 1 193 ? -20.244 -18.119 -17.966 1.00 91.06 193 SER A CA 1
ATOM 1495 C C . SER A 1 193 ? -19.735 -18.952 -19.150 1.00 91.06 193 SER A C 1
ATOM 1497 O O . SER A 1 193 ? -20.265 -20.025 -19.437 1.00 91.06 193 SER A O 1
ATOM 1499 N N . LEU A 1 194 ? -18.661 -18.500 -19.806 1.00 95.06 194 LEU A N 1
ATOM 1500 C CA . LEU A 1 194 ? -18.009 -19.231 -20.892 1.00 95.06 194 LEU A CA 1
ATOM 1501 C C . LEU A 1 194 ? -17.382 -20.551 -20.417 1.00 95.06 194 LEU A C 1
ATOM 1503 O O . LEU A 1 194 ? -17.536 -21.566 -21.092 1.00 95.06 194 LEU A O 1
ATOM 1507 N N . TYR A 1 195 ? -16.675 -20.556 -19.285 1.00 96.31 195 TYR A N 1
ATOM 1508 C CA . TYR A 1 195 ? -16.055 -21.768 -18.741 1.00 96.31 195 TYR A CA 1
ATOM 1509 C C . TYR A 1 195 ? -17.090 -22.805 -18.318 1.00 96.31 195 TYR A C 1
ATOM 1511 O O . TYR A 1 195 ? -16.911 -23.983 -18.621 1.00 96.31 195 TYR A O 1
ATOM 1519 N N . LEU A 1 196 ? -18.203 -22.372 -17.720 1.00 94.12 196 LEU A N 1
ATOM 1520 C CA . LEU A 1 196 ? -19.332 -23.250 -17.416 1.00 94.12 196 LEU A CA 1
ATOM 1521 C C . LEU A 1 196 ? -19.926 -23.863 -18.692 1.00 94.12 196 LEU A C 1
ATOM 1523 O O . LEU A 1 196 ? -20.135 -25.071 -18.744 1.00 94.12 196 LEU A O 1
ATOM 1527 N N . ALA A 1 197 ? -20.123 -23.065 -19.748 1.00 95.25 197 ALA A N 1
ATOM 1528 C CA . ALA A 1 197 ? -20.622 -23.558 -21.035 1.00 95.25 197 ALA A CA 1
ATOM 1529 C C . ALA A 1 197 ? -19.646 -24.515 -21.750 1.00 95.25 197 ALA A C 1
ATOM 1531 O O . ALA A 1 197 ? -20.073 -25.349 -22.543 1.00 95.25 197 ALA A O 1
ATOM 1532 N N . GLN A 1 198 ? -18.342 -24.392 -21.485 1.00 96.31 198 GLN A N 1
ATOM 1533 C CA . GLN A 1 198 ? -17.292 -25.274 -22.008 1.00 96.31 198 GLN A CA 1
ATOM 1534 C C . GLN A 1 198 ? -17.022 -26.501 -21.118 1.00 96.31 198 GLN A C 1
ATOM 1536 O O . GLN A 1 198 ? -16.097 -27.251 -21.420 1.00 96.31 198 GLN A O 1
ATOM 1541 N N . GLU A 1 199 ? -17.761 -26.679 -20.015 1.00 94.75 199 GLU A N 1
ATOM 1542 C CA . GLU A 1 199 ? -17.511 -27.703 -18.984 1.00 94.75 199 GLU A CA 1
ATOM 1543 C C . GLU A 1 199 ? -16.090 -27.655 -18.378 1.00 94.75 199 GLU A C 1
ATOM 1545 O O . GLU A 1 199 ? -15.587 -28.631 -17.821 1.00 94.75 199 GLU A O 1
ATOM 1550 N N . LYS A 1 200 ? -15.440 -26.484 -18.418 1.00 96.25 200 LYS A N 1
ATOM 1551 C CA . LYS A 1 200 ? -14.150 -26.215 -17.761 1.00 96.25 200 LYS A CA 1
ATOM 1552 C C . LYS A 1 200 ? -14.363 -25.915 -16.280 1.00 96.25 200 LYS A C 1
ATOM 1554 O O . LYS A 1 200 ? -14.206 -24.784 -15.818 1.00 96.25 200 LYS A O 1
ATOM 1559 N N . LEU A 1 201 ? -14.820 -26.931 -15.548 1.00 93.31 201 LEU A N 1
ATOM 1560 C CA . LEU A 1 201 ? -15.316 -26.776 -14.178 1.00 93.31 201 LEU A CA 1
ATOM 1561 C C . LEU A 1 201 ? -14.227 -26.329 -13.197 1.00 93.31 201 LEU A C 1
ATOM 1563 O O . LEU A 1 201 ? -14.516 -25.539 -12.304 1.00 93.31 201 LEU A O 1
ATOM 1567 N N . THR A 1 202 ? -12.982 -26.772 -13.378 1.00 91.88 202 THR A N 1
ATOM 1568 C CA . THR A 1 202 ? -11.866 -26.380 -12.505 1.00 91.88 202 THR A CA 1
ATOM 1569 C C . THR A 1 202 ? -11.540 -24.893 -12.649 1.00 91.88 202 THR A C 1
ATOM 1571 O O . THR A 1 202 ? -11.413 -24.186 -11.650 1.00 91.88 202 THR A O 1
ATOM 1574 N N . GLU A 1 203 ? -11.448 -24.383 -13.877 1.00 91.06 203 GLU A N 1
ATOM 1575 C CA . GLU A 1 203 ? -11.197 -22.965 -14.140 1.00 91.06 203 GLU A CA 1
ATOM 1576 C C . GLU A 1 203 ? -12.385 -22.088 -13.726 1.00 91.06 203 GLU A C 1
ATOM 1578 O O . GLU A 1 203 ? -12.183 -20.997 -13.190 1.00 91.06 203 GLU A O 1
ATOM 1583 N N . ALA A 1 204 ? -13.616 -22.569 -13.933 1.00 92.81 204 ALA A N 1
ATOM 1584 C CA . ALA A 1 204 ? -14.829 -21.903 -13.466 1.00 92.81 204 ALA A CA 1
ATOM 1585 C C . ALA A 1 204 ? -14.862 -21.792 -11.933 1.00 92.81 204 ALA A C 1
ATOM 1587 O O . ALA A 1 204 ? -15.122 -20.715 -11.400 1.00 92.81 204 ALA A O 1
ATOM 1588 N N . GLU A 1 205 ? -14.549 -22.874 -11.218 1.00 91.31 205 GLU A N 1
ATOM 1589 C CA . GLU A 1 205 ? -14.511 -22.888 -9.756 1.00 91.31 205 GLU A CA 1
ATOM 1590 C C . GLU A 1 205 ? -13.468 -21.909 -9.205 1.00 91.31 205 GLU A C 1
ATOM 1592 O O . GLU A 1 205 ? -13.783 -21.116 -8.319 1.00 91.31 205 GLU A O 1
ATOM 1597 N N . GLN A 1 206 ? -12.246 -21.909 -9.747 1.00 89.38 206 GLN A N 1
ATOM 1598 C CA . GLN A 1 206 ? -11.198 -20.977 -9.314 1.00 89.38 206 GLN A CA 1
ATOM 1599 C C . GLN A 1 206 ? -11.608 -19.516 -9.518 1.00 89.38 206 GLN A C 1
ATOM 1601 O O . GLN A 1 206 ? -11.401 -18.675 -8.640 1.00 89.38 206 GLN A O 1
ATOM 1606 N N . LEU A 1 207 ? -12.238 -19.215 -10.656 1.00 89.81 207 LEU A N 1
ATOM 1607 C CA . LEU A 1 207 ? -12.727 -17.874 -10.949 1.00 89.81 207 LEU A CA 1
ATOM 1608 C C . LEU A 1 207 ? -13.860 -17.460 -9.998 1.00 89.81 207 LEU A C 1
ATOM 1610 O O . LEU A 1 207 ? -13.828 -16.355 -9.457 1.00 89.81 207 LEU A O 1
ATOM 1614 N N . ALA A 1 208 ? -14.810 -18.361 -9.732 1.00 91.19 208 ALA A N 1
ATOM 1615 C CA . ALA A 1 208 ? -15.915 -18.124 -8.807 1.00 91.19 208 ALA A CA 1
ATOM 1616 C C . ALA A 1 208 ? -15.439 -17.914 -7.359 1.00 91.19 208 ALA A C 1
ATOM 1618 O O . ALA A 1 208 ? -15.913 -17.002 -6.684 1.00 91.19 208 ALA A O 1
ATOM 1619 N N . ARG A 1 209 ? -14.466 -18.702 -6.883 1.00 91.50 209 ARG A N 1
ATOM 1620 C CA . ARG A 1 209 ? -13.877 -18.539 -5.541 1.00 91.50 209 ARG A CA 1
ATOM 1621 C C . ARG A 1 209 ? -13.141 -17.208 -5.396 1.00 91.50 209 ARG A C 1
ATOM 1623 O O . ARG A 1 209 ? -13.263 -16.547 -4.366 1.00 91.50 209 ARG A O 1
ATOM 1630 N N . ARG A 1 210 ? -12.411 -16.785 -6.434 1.00 88.38 210 ARG A N 1
ATOM 1631 C CA . ARG A 1 210 ? -11.755 -15.471 -6.457 1.00 88.38 210 ARG A CA 1
ATOM 1632 C C . ARG A 1 210 ? -12.773 -14.333 -6.405 1.00 88.38 210 ARG A C 1
ATOM 1634 O O . ARG A 1 210 ? -12.599 -13.416 -5.609 1.00 88.38 210 ARG A O 1
ATOM 1641 N N . ALA A 1 211 ? -13.840 -14.419 -7.199 1.00 89.38 211 ALA A N 1
ATOM 1642 C CA . ALA A 1 211 ? -14.927 -13.442 -7.171 1.00 89.38 211 ALA A CA 1
ATOM 1643 C C . ALA A 1 211 ? -15.600 -13.383 -5.789 1.00 89.38 211 ALA A C 1
ATOM 1645 O O . ALA A 1 211 ? -15.794 -12.299 -5.243 1.00 89.38 211 ALA A O 1
ATOM 1646 N N . LEU A 1 212 ? -15.870 -14.539 -5.171 1.00 92.19 212 LEU A N 1
ATOM 1647 C CA . LEU A 1 212 ? -16.431 -14.611 -3.822 1.00 92.19 212 LEU A CA 1
ATOM 1648 C C . LEU A 1 212 ? -15.545 -13.895 -2.794 1.00 92.19 212 LEU A C 1
ATOM 1650 O O . LEU A 1 212 ? -16.059 -13.096 -2.015 1.00 92.19 212 LEU A O 1
ATOM 1654 N N . LEU A 1 213 ? -14.227 -14.132 -2.806 1.00 89.62 213 LEU A N 1
ATOM 1655 C CA . LEU A 1 213 ? -13.294 -13.449 -1.901 1.00 89.62 213 LEU A CA 1
ATOM 1656 C C . LEU A 1 213 ? -13.331 -11.925 -2.092 1.00 89.62 213 LEU A C 1
ATOM 1658 O O . LEU A 1 213 ? -13.381 -11.185 -1.107 1.00 89.62 213 LEU A O 1
ATOM 1662 N N . THR A 1 214 ? -13.360 -11.461 -3.345 1.00 88.44 214 THR A N 1
ATOM 1663 C CA . THR A 1 214 ? -13.497 -10.036 -3.673 1.00 88.44 214 THR A CA 1
ATOM 1664 C C . THR A 1 214 ? -14.790 -9.456 -3.103 1.00 88.44 214 THR A C 1
ATOM 1666 O O . THR A 1 214 ? -14.733 -8.466 -2.376 1.00 88.44 214 THR A O 1
ATOM 1669 N N . HIS A 1 215 ? -15.941 -10.087 -3.343 1.00 91.62 215 HIS A N 1
ATOM 1670 C CA . HIS A 1 215 ? -17.231 -9.589 -2.854 1.00 91.62 215 HIS A CA 1
ATOM 1671 C C . HIS A 1 215 ? -17.331 -9.581 -1.330 1.00 91.62 215 HIS A C 1
ATOM 1673 O O . HIS A 1 215 ? -17.863 -8.637 -0.747 1.00 91.62 215 HIS A O 1
ATOM 1679 N N . VAL A 1 216 ? -16.785 -10.597 -0.658 1.00 93.44 216 VAL A N 1
ATOM 1680 C CA . VAL A 1 216 ? -16.703 -10.599 0.807 1.00 93.44 216 VAL A CA 1
ATOM 1681 C C . VAL A 1 216 ? -15.850 -9.423 1.293 1.00 93.44 216 VAL A C 1
ATOM 1683 O O . VAL A 1 216 ? -16.241 -8.731 2.234 1.00 93.44 216 VAL A O 1
ATOM 1686 N N . GLY A 1 217 ? -14.735 -9.129 0.619 1.00 91.31 217 GLY A N 1
ATOM 1687 C CA . GLY A 1 217 ? -13.925 -7.936 0.873 1.00 91.31 217 GLY A CA 1
ATOM 1688 C C . GLY A 1 217 ? -14.688 -6.619 0.673 1.00 91.31 217 GLY A C 1
ATOM 1689 O O . GLY A 1 217 ? -14.583 -5.718 1.510 1.00 91.31 217 GLY A O 1
ATOM 1690 N N . GLU A 1 218 ? -15.493 -6.512 -0.386 1.00 92.75 218 GLU A N 1
ATOM 1691 C CA . GLU A 1 218 ? -16.340 -5.344 -0.670 1.00 92.75 218 GLU A CA 1
ATOM 1692 C C . GLU A 1 218 ? -17.401 -5.137 0.422 1.00 92.75 218 GLU A C 1
ATOM 1694 O O . GLU A 1 218 ? -17.548 -4.026 0.937 1.00 92.75 218 GLU A O 1
ATOM 1699 N N . VAL A 1 219 ? -18.080 -6.209 0.850 1.00 96.12 219 VAL A N 1
ATOM 1700 C CA . VAL A 1 219 ? -19.039 -6.174 1.968 1.00 96.12 219 VAL A CA 1
ATOM 1701 C C . VAL A 1 219 ? -18.352 -5.722 3.255 1.00 96.12 219 VAL A C 1
ATOM 1703 O O . VAL A 1 219 ? -18.847 -4.826 3.939 1.00 96.12 219 VAL A O 1
ATOM 1706 N N . SER A 1 220 ? -17.190 -6.291 3.579 1.00 94.06 220 SER A N 1
ATOM 1707 C CA . SER A 1 220 ? -16.418 -5.901 4.763 1.00 94.06 220 SER A CA 1
ATOM 1708 C C . SER A 1 220 ? -15.995 -4.434 4.727 1.00 94.06 220 SER A C 1
ATOM 1710 O O . SER A 1 220 ? -16.098 -3.744 5.741 1.00 94.06 220 SER A O 1
ATOM 1712 N N . THR A 1 221 ? -15.580 -3.936 3.562 1.00 94.06 221 THR A N 1
ATOM 1713 C CA . THR A 1 221 ? -15.215 -2.527 3.366 1.00 94.06 221 THR A CA 1
ATOM 1714 C C . THR A 1 221 ? -16.422 -1.617 3.583 1.00 94.06 221 THR A C 1
ATOM 1716 O O . THR A 1 221 ? -16.336 -0.659 4.350 1.00 94.06 221 THR A O 1
ATOM 1719 N N . ALA A 1 222 ? -17.574 -1.948 2.994 1.00 96.56 222 ALA A N 1
ATOM 1720 C CA . ALA A 1 222 ? -18.804 -1.178 3.164 1.00 96.56 222 ALA A CA 1
ATOM 1721 C C . ALA A 1 222 ? -19.268 -1.142 4.631 1.00 96.56 222 ALA A C 1
ATOM 1723 O O . ALA A 1 222 ? -19.601 -0.075 5.149 1.00 96.56 222 ALA A O 1
ATOM 1724 N N . LEU A 1 223 ? -19.236 -2.284 5.328 1.00 97.38 223 LEU A N 1
ATOM 1725 C CA . LEU A 1 223 ? -19.571 -2.369 6.753 1.00 97.38 223 LEU A CA 1
ATOM 1726 C C . LEU A 1 223 ? -18.627 -1.519 7.612 1.00 97.38 223 LEU A C 1
ATOM 1728 O O . LEU A 1 223 ? -19.086 -0.810 8.509 1.00 97.38 223 LEU A O 1
ATOM 1732 N N . MET A 1 224 ? -17.325 -1.527 7.318 1.00 95.50 224 MET A N 1
ATOM 1733 C CA . MET A 1 224 ? -16.332 -0.704 8.013 1.00 95.50 224 MET A CA 1
ATOM 1734 C C . MET A 1 224 ? -16.576 0.800 7.798 1.00 95.50 224 MET A C 1
ATOM 1736 O O . MET A 1 224 ? -16.559 1.578 8.760 1.00 95.50 224 MET A O 1
ATOM 1740 N N . SER A 1 225 ? -16.863 1.216 6.561 1.00 94.50 225 SER A N 1
ATOM 1741 C CA . SER A 1 225 ? -17.199 2.606 6.231 1.00 94.50 225 SER A CA 1
ATOM 1742 C C . SER A 1 225 ? -18.479 3.061 6.932 1.00 94.50 225 SER A C 1
ATOM 1744 O O . SER A 1 225 ? -18.480 4.101 7.591 1.00 94.50 225 SER A O 1
ATOM 1746 N N . LEU A 1 226 ? -19.551 2.265 6.869 1.00 97.81 226 LEU A N 1
ATOM 1747 C CA . LEU A 1 226 ? -20.812 2.566 7.553 1.00 97.81 226 LEU A CA 1
ATOM 1748 C C . LEU A 1 226 ? -20.638 2.619 9.074 1.00 97.81 226 LEU A C 1
ATOM 1750 O O . LEU A 1 226 ? -21.202 3.501 9.718 1.00 97.81 226 LEU A O 1
ATOM 1754 N N . THR A 1 227 ? -19.824 1.727 9.648 1.00 97.50 227 THR A N 1
ATOM 1755 C CA . THR A 1 227 ? -19.503 1.748 11.084 1.00 97.50 227 THR A CA 1
ATOM 1756 C C . THR A 1 227 ? -18.812 3.055 11.456 1.00 97.50 227 THR A C 1
ATOM 1758 O O . THR A 1 227 ? -19.195 3.707 12.424 1.00 97.50 227 THR A O 1
ATOM 1761 N N . THR A 1 228 ? -17.826 3.478 10.660 1.00 93.75 228 THR A N 1
ATOM 1762 C CA . THR A 1 228 ? -17.103 4.741 10.870 1.00 93.75 228 THR A CA 1
ATOM 1763 C C . THR A 1 228 ? -18.045 5.943 10.804 1.00 93.75 228 THR A C 1
ATOM 1765 O O . THR A 1 228 ? -17.967 6.835 11.650 1.00 93.75 228 THR A O 1
ATOM 1768 N N . ILE A 1 229 ? -18.971 5.957 9.841 1.00 96.44 229 ILE A N 1
ATOM 1769 C CA . ILE A 1 229 ? -19.984 7.011 9.707 1.00 96.44 229 ILE A CA 1
ATOM 1770 C C . ILE A 1 229 ? -20.915 7.024 10.927 1.00 96.44 229 ILE A C 1
ATOM 1772 O O . ILE A 1 229 ? -21.074 8.072 11.554 1.00 96.44 229 ILE A O 1
ATOM 1776 N N . ALA A 1 230 ? -21.482 5.873 11.304 1.00 97.50 230 ALA A N 1
ATOM 1777 C CA . ALA A 1 230 ? -22.396 5.756 12.440 1.00 97.50 230 ALA A CA 1
ATOM 1778 C C . ALA A 1 230 ? -21.736 6.197 13.755 1.00 97.50 230 ALA A C 1
ATOM 1780 O O . ALA A 1 230 ? -22.348 6.927 14.535 1.00 97.50 230 ALA A O 1
ATOM 1781 N N . ARG A 1 231 ? -20.468 5.826 13.968 1.00 95.69 231 ARG A N 1
ATOM 1782 C CA . ARG A 1 231 ? -19.657 6.265 15.111 1.00 95.69 231 ARG A CA 1
ATOM 1783 C C . ARG A 1 231 ? -19.470 7.778 15.150 1.00 95.69 231 ARG A C 1
ATOM 1785 O O . ARG A 1 231 ? -19.783 8.405 16.157 1.00 95.69 231 ARG A O 1
ATOM 1792 N N . ARG A 1 232 ? -19.054 8.391 14.034 1.00 93.94 232 ARG A N 1
ATOM 1793 C CA . ARG A 1 232 ? -18.888 9.856 13.932 1.00 93.94 232 ARG A CA 1
ATOM 1794 C C . ARG A 1 232 ? -20.202 10.615 14.134 1.00 93.94 232 ARG A C 1
ATOM 1796 O O . ARG A 1 232 ? -20.195 11.712 14.682 1.00 93.94 232 ARG A O 1
ATOM 1803 N N . GLN A 1 233 ? -21.326 10.022 13.736 1.00 96.81 233 GLN A N 1
ATOM 1804 C CA . GLN A 1 233 ? -22.672 10.552 13.975 1.00 96.81 233 GLN A CA 1
ATOM 1805 C C . GLN A 1 233 ? -23.221 10.232 15.378 1.00 96.81 233 GLN A C 1
ATOM 1807 O O . GLN A 1 233 ? -24.330 10.655 15.700 1.00 96.81 233 GLN A O 1
ATOM 1812 N N . LYS A 1 234 ? -22.474 9.496 16.214 1.00 95.94 234 LYS A N 1
ATOM 1813 C CA . LYS A 1 234 ? -22.888 9.008 17.543 1.00 95.94 234 LYS A CA 1
ATOM 1814 C C . LYS A 1 234 ? -24.152 8.135 17.526 1.00 95.94 234 LYS A C 1
ATOM 1816 O O . LYS A 1 234 ? -24.867 8.025 18.519 1.00 95.94 234 LYS A O 1
ATOM 1821 N N . ALA A 1 235 ? -24.431 7.477 16.403 1.00 97.62 235 ALA A N 1
ATOM 1822 C CA . ALA A 1 235 ? -25.521 6.517 16.250 1.00 97.62 235 ALA A CA 1
ATOM 1823 C C . ALA A 1 235 ? -25.086 5.122 16.743 1.00 97.62 235 ALA A C 1
ATOM 1825 O O . ALA A 1 235 ? -25.041 4.160 15.973 1.00 97.62 235 ALA A O 1
ATOM 1826 N N . PHE A 1 236 ? -24.739 5.005 18.028 1.00 96.94 236 PHE A N 1
ATOM 1827 C CA . PHE A 1 236 ? -24.025 3.839 18.564 1.00 96.94 236 PHE A CA 1
ATOM 1828 C C . PHE A 1 236 ? -24.774 2.511 18.414 1.00 96.94 236 PHE A C 1
ATOM 1830 O O . PHE A 1 236 ? -24.179 1.511 18.029 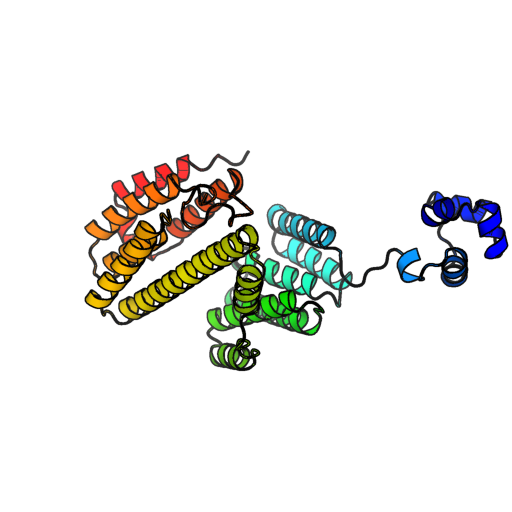1.00 96.94 236 PHE A O 1
ATOM 1837 N N . ALA A 1 237 ? -26.099 2.501 18.580 1.00 97.19 237 ALA A N 1
ATOM 1838 C CA . ALA A 1 237 ? -26.898 1.296 18.351 1.00 97.19 237 ALA A CA 1
ATOM 1839 C C . ALA A 1 237 ? -26.793 0.775 16.902 1.00 97.19 237 ALA A C 1
ATOM 1841 O O . ALA A 1 237 ? -26.820 -0.434 16.671 1.00 97.19 237 ALA A O 1
ATOM 1842 N N . ALA A 1 238 ? -26.669 1.673 15.917 1.00 97.69 238 ALA A N 1
ATOM 1843 C CA . ALA A 1 238 ? -26.429 1.287 14.529 1.00 97.69 238 ALA A CA 1
ATOM 1844 C C . ALA A 1 238 ? -24.977 0.831 14.322 1.00 97.69 238 ALA A C 1
ATOM 1846 O O . ALA A 1 238 ? -24.754 -0.161 13.633 1.00 97.69 238 ALA A O 1
ATOM 1847 N N . ALA A 1 239 ? -24.010 1.507 14.952 1.00 97.81 239 ALA A N 1
ATOM 1848 C CA . ALA A 1 239 ? -22.601 1.126 14.898 1.00 97.81 239 ALA A CA 1
ATOM 1849 C C . ALA A 1 239 ? -22.365 -0.294 15.443 1.00 97.81 239 ALA A C 1
ATOM 1851 O O . ALA A 1 239 ? -21.730 -1.089 14.758 1.00 97.81 239 ALA A O 1
ATOM 1852 N N . HIS A 1 240 ? -22.950 -0.649 16.594 1.00 97.31 240 HIS A N 1
ATOM 1853 C CA . HIS A 1 240 ? -22.875 -2.006 17.159 1.00 97.31 240 HIS A CA 1
ATOM 1854 C C . HIS A 1 240 ? -23.398 -3.059 16.182 1.00 97.31 240 HIS A C 1
ATOM 1856 O O . HIS A 1 240 ? -22.696 -4.017 15.876 1.00 97.31 240 HIS A O 1
ATOM 1862 N N . ARG A 1 241 ? -24.576 -2.834 15.584 1.00 97.94 241 ARG A N 1
ATOM 1863 C CA . ARG A 1 241 ? -25.137 -3.760 14.581 1.00 97.94 241 ARG A CA 1
ATOM 1864 C C . ARG A 1 241 ? -24.227 -3.947 13.366 1.00 97.94 241 ARG A C 1
ATOM 1866 O O . ARG A 1 241 ? -24.169 -5.042 12.815 1.00 97.94 241 ARG A O 1
ATOM 1873 N N . LEU A 1 242 ? -23.551 -2.887 12.923 1.00 98.19 242 LEU A N 1
ATOM 1874 C CA . LEU A 1 242 ? -22.629 -2.949 11.787 1.00 98.19 242 LEU A CA 1
ATOM 1875 C C . LEU A 1 242 ? -21.336 -3.697 12.143 1.00 98.19 242 LEU A C 1
ATOM 1877 O O . LEU A 1 242 ? -20.857 -4.485 11.328 1.00 98.19 242 LEU A O 1
ATOM 1881 N N . VAL A 1 243 ? -20.815 -3.517 13.362 1.00 96.94 243 VAL A N 1
ATOM 1882 C CA . VAL A 1 243 ? -19.677 -4.293 13.885 1.00 96.94 243 VAL A CA 1
ATOM 1883 C C . VAL A 1 243 ? -20.041 -5.771 14.019 1.00 96.94 243 VAL A C 1
ATOM 1885 O O . VAL A 1 243 ? -19.273 -6.628 13.583 1.00 96.94 243 VAL A O 1
ATOM 1888 N N . ASP A 1 244 ? -21.223 -6.087 14.548 1.00 96.25 244 ASP A N 1
ATOM 1889 C CA . ASP A 1 244 ? -21.710 -7.465 14.662 1.00 96.25 244 ASP A CA 1
ATOM 1890 C C . ASP A 1 244 ? -21.851 -8.123 13.287 1.00 96.25 244 ASP A C 1
ATOM 1892 O O . ASP A 1 244 ? -21.399 -9.250 13.087 1.00 96.25 244 ASP A O 1
ATOM 1896 N N . ALA A 1 245 ? -22.413 -7.402 12.311 1.00 97.50 245 ALA A N 1
ATOM 1897 C CA . ALA A 1 245 ? -22.501 -7.875 10.934 1.00 97.50 245 ALA A CA 1
ATOM 1898 C C . ALA A 1 245 ? -21.111 -8.124 10.328 1.00 97.50 245 ALA A C 1
ATOM 1900 O O . ALA A 1 245 ? -20.901 -9.152 9.686 1.00 97.50 245 ALA A O 1
ATOM 1901 N N . TYR A 1 246 ? -20.147 -7.229 10.568 1.00 96.31 246 TYR A N 1
ATOM 1902 C CA . TYR A 1 246 ? -18.766 -7.400 10.112 1.00 96.31 246 TYR A CA 1
ATOM 1903 C C . TYR A 1 246 ? -18.149 -8.682 10.692 1.00 96.31 246 TYR A C 1
ATOM 1905 O O . TYR A 1 246 ? -17.619 -9.509 9.949 1.00 96.31 246 TYR A O 1
ATOM 1913 N N . ARG A 1 247 ? -18.274 -8.889 12.009 1.00 93.88 247 ARG A N 1
ATOM 1914 C CA . ARG A 1 247 ? -17.753 -10.080 12.702 1.00 93.88 247 ARG A CA 1
ATOM 1915 C C . ARG A 1 247 ? -18.457 -11.364 12.263 1.00 93.88 247 ARG A C 1
ATOM 1917 O O . ARG A 1 247 ? -17.818 -12.407 12.174 1.00 93.88 247 ARG A O 1
ATOM 1924 N N . ALA A 1 248 ? -19.754 -11.299 11.968 1.00 95.31 248 ALA A N 1
ATOM 1925 C CA . ALA A 1 248 ? -20.510 -12.436 11.455 1.00 95.31 248 ALA A CA 1
ATOM 1926 C C . ALA A 1 248 ? -20.046 -12.845 10.049 1.00 95.31 248 ALA A C 1
ATOM 1928 O O . ALA A 1 248 ? -19.933 -14.038 9.779 1.00 95.31 248 ALA A O 1
ATOM 1929 N N . VAL A 1 249 ? -19.735 -11.879 9.175 1.00 95.06 249 VAL A N 1
ATOM 1930 C CA . VAL A 1 249 ? -19.135 -12.154 7.857 1.00 95.06 249 VAL A CA 1
ATOM 1931 C C . VAL A 1 249 ? -17.764 -12.812 8.018 1.00 95.06 249 VAL A C 1
ATOM 1933 O O . VAL A 1 249 ? -17.504 -13.819 7.363 1.00 95.06 249 VAL A O 1
ATOM 1936 N N . ASP A 1 250 ? -16.918 -12.303 8.918 1.00 90.81 250 ASP A N 1
ATOM 1937 C CA . ASP A 1 250 ? -15.615 -12.916 9.216 1.00 90.81 250 ASP A CA 1
ATOM 1938 C C . ASP A 1 250 ? -15.750 -14.368 9.668 1.00 90.81 250 ASP A C 1
ATOM 1940 O O . ASP A 1 250 ? -15.124 -15.261 9.096 1.00 90.81 250 ASP A O 1
ATOM 1944 N N . ALA A 1 251 ? -16.615 -14.616 10.651 1.00 91.44 251 ALA A N 1
ATOM 1945 C CA . ALA A 1 251 ? -16.840 -15.951 11.188 1.00 91.44 251 ALA A CA 1
ATOM 1946 C C . ALA A 1 251 ? -17.422 -16.909 10.137 1.00 91.44 251 ALA A C 1
ATOM 1948 O O . ALA A 1 251 ? -16.992 -18.058 10.052 1.00 91.44 251 ALA A O 1
ATOM 1949 N N . LEU A 1 252 ? -18.371 -16.442 9.318 1.00 93.94 252 LEU A N 1
ATOM 1950 C CA . LEU A 1 252 ? -19.017 -17.252 8.284 1.00 93.94 252 LEU A CA 1
ATOM 1951 C C . LEU A 1 252 ? -18.012 -17.772 7.252 1.00 93.94 252 LEU A C 1
ATOM 1953 O O . LEU A 1 252 ? -18.097 -18.926 6.837 1.00 93.94 252 LEU A O 1
ATOM 1957 N N . PHE A 1 253 ? -17.071 -16.921 6.846 1.00 92.06 253 PHE A N 1
ATOM 1958 C CA . PHE A 1 253 ? -16.082 -17.247 5.824 1.00 92.06 253 PHE A CA 1
ATOM 1959 C C . PHE A 1 253 ? -14.747 -17.739 6.393 1.00 92.06 253 PHE A C 1
ATOM 1961 O O . PHE A 1 253 ? -13.832 -18.005 5.616 1.00 92.06 253 PHE A O 1
ATOM 1968 N N . GLY A 1 254 ? -14.616 -17.883 7.717 1.00 87.62 254 GLY A N 1
ATOM 1969 C CA . GLY A 1 254 ? -13.364 -18.299 8.358 1.00 87.62 254 GLY A CA 1
ATOM 1970 C C . GLY A 1 254 ? -12.221 -17.324 8.072 1.00 87.62 254 GLY A C 1
ATOM 1971 O O . GLY A 1 254 ? -11.131 -17.734 7.675 1.00 87.62 254 GLY A O 1
ATOM 1972 N N . LEU A 1 255 ? -12.505 -16.025 8.172 1.00 84.88 255 LEU A N 1
ATOM 1973 C CA . LEU A 1 255 ? -11.537 -14.960 7.956 1.00 84.88 255 LEU A CA 1
ATOM 1974 C C . LEU A 1 255 ? -10.983 -14.520 9.310 1.00 84.88 255 LEU A C 1
ATOM 1976 O O . LEU A 1 255 ? -11.642 -13.785 10.040 1.00 84.88 255 LEU A O 1
ATOM 1980 N N . ASP A 1 256 ? -9.755 -14.934 9.626 1.00 74.69 256 ASP A N 1
ATOM 1981 C CA . ASP A 1 256 ? -9.058 -14.600 10.880 1.00 74.69 256 ASP A CA 1
ATOM 1982 C C . ASP A 1 256 ? -8.558 -13.139 10.901 1.00 74.69 256 ASP A C 1
ATOM 1984 O O . ASP A 1 256 ? -7.366 -12.844 11.022 1.00 74.69 256 ASP A O 1
ATOM 1988 N N . ARG A 1 257 ? -9.475 -12.184 10.707 1.00 80.44 257 ARG A N 1
ATOM 1989 C CA . ARG A 1 257 ? -9.191 -10.747 10.625 1.00 80.44 257 ARG A CA 1
ATOM 1990 C C . ARG A 1 257 ? -9.412 -10.078 11.979 1.00 80.44 257 ARG A C 1
ATOM 1992 O O . ARG A 1 257 ? -10.397 -10.315 12.667 1.00 80.44 257 ARG A O 1
ATOM 1999 N N . SER A 1 258 ? -8.523 -9.155 12.336 1.00 84.12 258 SER A N 1
ATOM 2000 C CA . SER A 1 258 ? -8.602 -8.411 13.601 1.00 84.12 258 SER A CA 1
ATOM 2001 C C . SER A 1 258 ? -9.401 -7.099 13.504 1.00 84.12 258 SER A C 1
ATOM 2003 O O . SER A 1 258 ? -9.696 -6.472 14.520 1.00 84.12 258 SER A O 1
ATOM 2005 N N . ASN A 1 259 ? -9.799 -6.681 12.297 1.00 87.12 259 ASN A N 1
ATOM 2006 C CA . ASN A 1 259 ? -10.455 -5.389 12.055 1.00 87.12 259 ASN A CA 1
ATOM 2007 C C . ASN A 1 259 ? -11.806 -5.240 12.774 1.00 87.12 259 ASN A C 1
ATOM 2009 O O . ASN A 1 259 ? -12.137 -4.143 13.218 1.00 87.12 259 ASN A O 1
ATOM 2013 N N . GLY A 1 260 ? -12.576 -6.322 12.928 1.00 90.25 260 GLY A N 1
ATOM 2014 C CA . GLY A 1 260 ? -13.850 -6.278 13.655 1.00 90.25 260 GLY A CA 1
ATOM 2015 C C . GLY A 1 260 ? -13.662 -5.942 15.137 1.00 90.25 260 GLY A C 1
ATOM 2016 O O . GLY A 1 260 ? -14.434 -5.168 15.701 1.00 90.25 260 GLY A O 1
ATOM 2017 N N . LEU A 1 261 ? -12.595 -6.465 15.750 1.00 93.12 261 LEU A N 1
ATOM 2018 C CA . LEU A 1 261 ? -12.216 -6.143 17.127 1.00 93.12 261 LEU A CA 1
ATOM 2019 C C . LEU A 1 261 ? -11.730 -4.698 17.230 1.00 93.12 261 LEU A C 1
ATOM 2021 O O . LEU A 1 261 ? -12.154 -3.985 18.131 1.00 93.12 261 LEU A O 1
ATOM 2025 N N . LEU A 1 262 ? -10.927 -4.237 16.265 1.00 92.38 262 LEU A N 1
ATOM 2026 C CA . LEU A 1 262 ? -10.484 -2.845 16.207 1.00 92.38 262 LEU A CA 1
ATOM 2027 C C . LEU A 1 262 ? -11.667 -1.865 16.133 1.00 92.38 262 LEU A C 1
ATOM 2029 O O . LEU A 1 262 ? -11.701 -0.893 16.882 1.00 92.38 262 LEU A O 1
ATOM 2033 N N . LEU A 1 263 ? -12.663 -2.133 15.282 1.00 93.75 263 LEU A N 1
ATOM 2034 C CA . LEU A 1 263 ? -13.880 -1.318 15.214 1.00 93.75 263 LEU A CA 1
ATOM 2035 C C . LEU A 1 263 ? -14.645 -1.309 16.542 1.00 93.75 263 LEU A C 1
ATOM 2037 O O . LEU A 1 263 ? -15.132 -0.254 16.945 1.00 93.75 263 LEU A O 1
ATOM 2041 N N . GLY A 1 264 ? -14.715 -2.457 17.221 1.00 95.12 264 GLY A N 1
ATOM 2042 C CA . GLY A 1 264 ? -15.325 -2.579 18.543 1.00 95.12 264 GLY A CA 1
ATOM 2043 C C . GLY A 1 264 ? -14.593 -1.775 19.620 1.00 95.12 264 GLY A C 1
ATOM 2044 O O . GLY A 1 264 ? -15.245 -1.061 20.373 1.00 95.12 264 GLY A O 1
ATOM 2045 N N . ILE A 1 265 ? -13.254 -1.827 19.661 1.00 94.50 265 ILE A N 1
ATOM 2046 C CA . ILE A 1 265 ? -12.435 -1.018 20.586 1.00 94.50 265 ILE A CA 1
ATOM 2047 C C . ILE A 1 265 ? -12.760 0.456 20.392 1.00 94.50 265 ILE A C 1
ATOM 2049 O O . ILE A 1 265 ? -13.066 1.162 21.348 1.00 94.50 265 ILE A O 1
ATOM 2053 N N . MET A 1 266 ? -12.732 0.913 19.140 1.00 93.50 266 MET A N 1
ATOM 2054 C CA . MET A 1 266 ? -12.968 2.316 18.850 1.00 93.50 266 MET A CA 1
ATOM 2055 C C . MET A 1 266 ? -14.411 2.751 19.170 1.00 93.50 266 MET A C 1
ATOM 2057 O O . MET A 1 266 ? -14.625 3.890 19.569 1.00 93.50 266 MET A O 1
ATOM 2061 N N . LEU A 1 267 ? -15.402 1.869 19.004 1.00 95.50 267 LEU A N 1
ATOM 2062 C CA . LEU A 1 267 ? -16.791 2.140 19.385 1.00 95.50 267 LEU A CA 1
ATOM 2063 C C . LEU A 1 267 ? -16.954 2.231 20.910 1.00 95.50 267 LEU A C 1
ATOM 2065 O O . LEU A 1 267 ? -17.527 3.202 21.391 1.00 95.50 267 LEU A O 1
ATOM 2069 N N . ALA A 1 268 ? -16.384 1.283 21.658 1.00 94.75 268 ALA A N 1
ATOM 2070 C CA . ALA A 1 268 ? -16.405 1.301 23.121 1.00 94.75 268 ALA A CA 1
ATOM 2071 C C . ALA A 1 268 ? -15.720 2.561 23.680 1.00 94.75 268 ALA A C 1
ATOM 2073 O O . ALA A 1 268 ? -16.221 3.188 24.612 1.00 94.75 268 ALA A O 1
ATOM 2074 N N . GLN A 1 269 ? -14.617 2.995 23.060 1.00 92.31 269 GLN A N 1
ATOM 2075 C CA . GLN A 1 269 ? -13.966 4.267 23.386 1.00 92.31 269 GLN A CA 1
ATOM 2076 C C . GLN A 1 269 ? -14.870 5.478 23.116 1.00 92.31 269 GLN A C 1
ATOM 2078 O O . GLN A 1 269 ? -14.953 6.362 23.968 1.00 92.31 269 GLN A O 1
ATOM 2083 N N . ASP A 1 270 ? -15.572 5.517 21.977 1.00 93.25 270 ASP A N 1
ATOM 2084 C CA . ASP A 1 270 ? -16.510 6.603 21.651 1.00 93.25 270 ASP A CA 1
ATOM 2085 C C . ASP A 1 270 ? -17.701 6.668 22.636 1.00 93.25 270 ASP A C 1
ATOM 2087 O O . ASP A 1 270 ? -18.255 7.747 22.868 1.00 93.25 270 ASP A O 1
ATOM 2091 N N . GLU A 1 271 ? -18.085 5.531 23.226 1.00 93.75 271 GLU A N 1
ATOM 2092 C CA . GLU A 1 271 ? -19.125 5.412 24.261 1.00 93.75 271 GLU A CA 1
ATOM 2093 C C . GLU A 1 271 ? -18.603 5.648 25.691 1.00 93.75 271 GLU A C 1
ATOM 2095 O O . GLU A 1 271 ? -19.398 5.798 26.621 1.00 93.75 271 GLU A O 1
ATOM 2100 N N . GLY A 1 272 ? -17.282 5.721 25.877 1.00 91.94 272 GLY A N 1
ATOM 2101 C CA . GLY A 1 272 ? -16.639 5.861 27.185 1.00 91.94 272 GLY A CA 1
ATOM 2102 C C . GLY A 1 272 ? -16.566 4.566 28.006 1.00 91.94 272 GLY A C 1
ATOM 2103 O O . GLY A 1 272 ? -16.243 4.624 29.192 1.00 91.94 272 GLY A O 1
ATOM 2104 N N . ASP A 1 273 ? -16.835 3.403 27.405 1.00 94.00 273 ASP A N 1
ATOM 2105 C CA . ASP A 1 273 ? -16.725 2.094 28.057 1.00 94.00 273 ASP A CA 1
ATOM 2106 C C . ASP A 1 273 ? -15.283 1.566 27.983 1.00 94.00 273 ASP A C 1
ATOM 2108 O O . ASP A 1 273 ? -14.893 0.791 27.104 1.00 94.00 273 ASP A O 1
ATOM 2112 N N . GLN A 1 274 ? -14.457 2.017 28.927 1.00 90.94 274 GLN A N 1
ATOM 2113 C CA . GLN A 1 274 ? -13.052 1.613 29.007 1.00 90.94 274 GLN A CA 1
ATOM 2114 C C . GLN A 1 274 ? -12.872 0.118 29.296 1.00 90.94 274 GLN A C 1
ATOM 2116 O O . GLN A 1 274 ? -11.919 -0.483 28.801 1.00 90.94 274 GLN A O 1
ATOM 2121 N N . ALA A 1 275 ? -13.777 -0.490 30.069 1.00 93.25 275 ALA A N 1
ATOM 2122 C CA . ALA A 1 275 ? -13.686 -1.904 30.420 1.00 93.25 275 ALA A CA 1
ATOM 2123 C C . ALA A 1 275 ? -13.881 -2.775 29.175 1.00 93.25 275 ALA A C 1
ATOM 2125 O O . ALA A 1 275 ? -13.049 -3.635 28.882 1.00 93.25 275 ALA A O 1
ATOM 2126 N N . GLN A 1 276 ? -14.920 -2.486 28.387 1.00 94.75 276 GLN A N 1
ATOM 2127 C CA . GLN A 1 276 ? -15.161 -3.184 27.131 1.00 94.75 276 GLN A CA 1
ATOM 2128 C C . GLN A 1 276 ? -14.050 -2.920 26.106 1.00 94.75 276 GLN A C 1
ATOM 2130 O O . GLN A 1 276 ? -13.616 -3.849 25.421 1.00 94.75 276 GLN A O 1
ATOM 2135 N N . ALA A 1 277 ? -13.555 -1.681 26.007 1.00 95.00 277 ALA A N 1
ATOM 2136 C CA . ALA A 1 277 ? -12.444 -1.353 25.116 1.00 95.00 277 ALA A CA 1
ATOM 2137 C C . ALA A 1 277 ? -11.187 -2.176 25.445 1.00 95.00 277 ALA A C 1
ATOM 2139 O O . ALA A 1 277 ? -10.520 -2.670 24.536 1.00 95.00 277 ALA A O 1
ATOM 2140 N N . LEU A 1 278 ? -10.892 -2.367 26.733 1.00 94.81 278 LEU A N 1
ATOM 2141 C CA . LEU A 1 278 ? -9.755 -3.149 27.211 1.00 94.81 278 LEU A CA 1
ATOM 2142 C C . LEU A 1 278 ? -9.928 -4.653 26.954 1.00 94.81 278 LEU A C 1
ATOM 2144 O O . LEU A 1 278 ? -9.001 -5.296 26.460 1.00 94.81 278 LEU A O 1
ATOM 2148 N N . ASP A 1 279 ? -11.120 -5.200 27.204 1.00 95.50 279 ASP A N 1
ATOM 2149 C CA . ASP A 1 279 ? -11.446 -6.602 26.906 1.00 95.50 279 ASP A CA 1
ATOM 2150 C C . ASP A 1 279 ? -11.310 -6.909 25.403 1.00 95.50 279 ASP A C 1
ATOM 2152 O O . ASP A 1 279 ? -10.783 -7.953 25.007 1.00 95.50 279 ASP A O 1
ATOM 2156 N N . LEU A 1 280 ? -11.771 -5.991 24.547 1.00 95.25 280 LEU A N 1
ATOM 2157 C CA . LEU A 1 280 ? -11.636 -6.108 23.095 1.00 95.25 280 LEU A CA 1
ATOM 2158 C C . LEU A 1 280 ? -10.187 -5.911 22.635 1.00 95.25 280 LEU A C 1
ATOM 2160 O O . LEU A 1 280 ? -9.774 -6.547 21.667 1.00 95.25 280 LEU A O 1
ATOM 21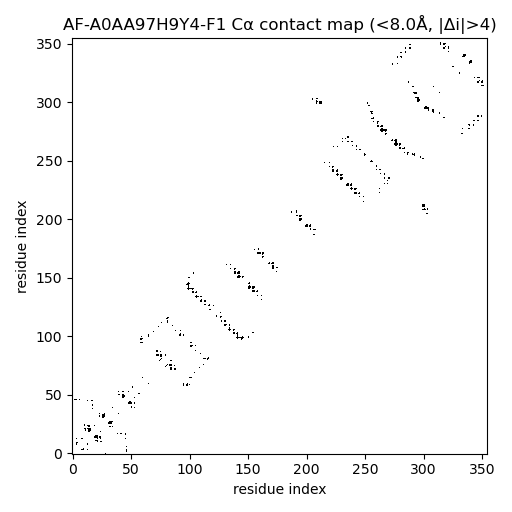64 N N . PHE A 1 281 ? -9.408 -5.070 23.319 1.00 95.19 281 PHE A N 1
ATOM 2165 C CA . PHE A 1 281 ? -7.993 -4.859 23.020 1.00 95.19 281 PHE A CA 1
ATOM 2166 C C . PHE A 1 281 ? -7.155 -6.113 23.280 1.00 95.19 281 PHE A C 1
ATOM 2168 O O . PHE A 1 281 ? -6.349 -6.493 22.433 1.00 95.19 281 PHE A O 1
ATOM 2175 N N . GLU A 1 282 ? -7.376 -6.808 24.397 1.00 94.88 282 GLU A N 1
ATOM 2176 C CA . GLU A 1 282 ? -6.699 -8.082 24.666 1.00 94.88 282 GLU A CA 1
ATOM 2177 C C . GLU A 1 282 ? -7.018 -9.122 23.583 1.00 94.88 282 GLU A C 1
ATOM 2179 O O . GLU A 1 282 ? -6.098 -9.705 23.007 1.00 94.88 282 GLU A O 1
ATOM 2184 N N . GLN A 1 283 ? -8.301 -9.272 23.229 1.00 93.38 283 GLN A N 1
ATOM 2185 C CA . GLN A 1 283 ? -8.734 -10.155 22.139 1.00 93.38 283 GLN A CA 1
ATOM 2186 C C . GLN A 1 283 ? -8.119 -9.756 20.794 1.00 93.38 283 GLN A C 1
ATOM 2188 O O . GLN A 1 283 ? -7.754 -10.621 19.994 1.00 93.38 283 GLN A O 1
ATOM 2193 N N . TYR A 1 284 ? -8.009 -8.452 20.527 1.00 93.38 284 TYR A N 1
ATOM 2194 C CA . TYR A 1 284 ? -7.402 -7.924 19.309 1.00 93.38 284 TYR A CA 1
ATOM 2195 C C . TYR A 1 284 ? -5.934 -8.331 19.206 1.00 93.38 284 TYR A C 1
ATOM 2197 O O . TYR A 1 284 ? -5.527 -8.841 18.162 1.00 93.38 284 TYR A O 1
ATOM 2205 N N . ILE A 1 285 ? -5.161 -8.169 20.283 1.00 92.88 285 ILE A N 1
ATOM 2206 C CA . ILE A 1 285 ? -3.755 -8.580 20.320 1.00 92.88 285 ILE A CA 1
ATOM 2207 C C . ILE A 1 285 ? -3.619 -10.097 20.172 1.00 92.88 285 ILE A C 1
ATOM 2209 O O . ILE A 1 285 ? -2.809 -10.549 19.365 1.00 92.88 285 ILE A O 1
ATOM 2213 N N . ASP A 1 286 ? -4.437 -10.884 20.871 1.00 90.94 286 ASP A N 1
ATOM 2214 C CA . ASP A 1 286 ? -4.402 -12.348 20.768 1.00 90.94 286 ASP A CA 1
ATOM 2215 C C . ASP A 1 286 ? -4.695 -12.830 19.345 1.00 90.94 286 ASP A C 1
ATOM 2217 O O . ASP A 1 286 ? -3.952 -13.638 18.783 1.00 90.94 286 ASP A O 1
ATOM 2221 N N . THR A 1 287 ? -5.717 -12.252 18.711 1.00 88.62 287 THR A N 1
ATOM 2222 C CA . THR A 1 287 ? -6.055 -12.530 17.308 1.00 88.62 287 THR A CA 1
ATOM 2223 C C . THR A 1 287 ? -4.925 -12.100 16.369 1.00 88.62 287 THR A C 1
ATOM 2225 O O . THR A 1 287 ? -4.629 -12.784 15.392 1.00 88.62 287 THR A O 1
ATOM 2228 N N . ARG A 1 288 ? -4.249 -10.982 16.666 1.00 86.50 288 ARG A N 1
ATOM 2229 C CA . ARG A 1 288 ? -3.123 -10.471 15.870 1.00 86.50 288 ARG A CA 1
ATOM 2230 C C . ARG A 1 288 ? -1.860 -11.324 16.002 1.00 86.50 288 ARG A C 1
ATOM 2232 O O . ARG A 1 288 ? -1.065 -11.367 15.067 1.00 86.50 288 ARG A O 1
ATOM 2239 N N . LEU A 1 289 ? -1.667 -11.999 17.132 1.00 86.62 289 LEU A N 1
ATOM 2240 C CA . LEU A 1 289 ? -0.560 -12.932 17.351 1.00 86.62 289 LEU A CA 1
ATOM 2241 C C . LEU A 1 289 ? -0.828 -14.308 16.729 1.00 86.62 289 LEU A C 1
ATOM 2243 O O . LEU A 1 289 ? 0.100 -14.933 16.225 1.00 86.62 289 LEU A O 1
ATOM 2247 N N . ALA A 1 290 ? -2.088 -14.751 16.704 1.00 83.12 290 ALA A N 1
ATOM 2248 C CA . ALA A 1 290 ? -2.518 -15.973 16.014 1.00 83.12 290 ALA A CA 1
ATOM 2249 C C . ALA A 1 290 ? -2.588 -15.827 14.474 1.00 83.12 290 ALA A C 1
ATOM 2251 O O . ALA A 1 290 ? -2.883 -16.783 13.761 1.00 83.12 290 ALA A O 1
ATOM 2252 N N . TYR A 1 291 ? -2.330 -14.623 13.970 1.00 71.94 291 TYR A N 1
ATOM 2253 C CA . TYR A 1 291 ? -2.545 -14.180 12.597 1.00 71.94 291 TYR A CA 1
ATOM 2254 C C . TYR A 1 291 ? -1.635 -14.876 11.572 1.00 71.94 291 TYR A C 1
ATOM 2256 O O . TYR A 1 291 ? -0.413 -14.739 11.627 1.00 71.94 291 TYR A O 1
ATOM 2264 N N . THR A 1 292 ? -2.231 -15.561 10.588 1.00 69.38 292 THR A N 1
ATOM 2265 C CA . THR A 1 292 ? -1.506 -16.194 9.464 1.00 69.38 292 THR A CA 1
ATOM 2266 C C . THR A 1 292 ? -1.899 -15.640 8.091 1.00 69.38 292 THR A C 1
ATOM 2268 O O . THR A 1 292 ? -1.067 -15.638 7.186 1.00 69.38 292 THR A O 1
ATOM 2271 N N . LEU A 1 293 ? -3.146 -15.163 7.928 1.00 71.75 293 LEU A N 1
ATOM 2272 C CA . LEU A 1 293 ? -3.766 -14.840 6.629 1.00 71.75 293 LEU A CA 1
ATOM 2273 C C . LEU A 1 293 ? -3.604 -15.956 5.581 1.00 71.75 293 LEU A C 1
ATOM 2275 O O . LEU A 1 293 ? -3.559 -15.670 4.386 1.00 71.75 293 LEU A O 1
ATOM 2279 N N . ASP A 1 294 ? -3.477 -17.212 6.008 1.00 78.38 294 ASP A N 1
ATOM 2280 C CA . ASP A 1 294 ? -3.346 -18.346 5.098 1.00 78.38 294 ASP A CA 1
ATOM 2281 C C . ASP A 1 294 ? -4.721 -18.960 4.839 1.00 78.38 294 ASP A C 1
ATOM 2283 O O . ASP A 1 294 ? -5.269 -19.696 5.657 1.00 78.38 294 ASP A O 1
ATOM 2287 N N . TYR A 1 295 ? -5.288 -18.637 3.682 1.00 81.50 295 TYR A N 1
ATOM 2288 C CA . TYR A 1 295 ? -6.587 -19.126 3.235 1.00 81.50 295 TYR A CA 1
ATOM 2289 C C . TYR A 1 295 ? -6.467 -20.290 2.248 1.00 81.50 295 TYR A C 1
ATOM 2291 O O . TYR A 1 295 ? -7.465 -20.675 1.635 1.00 81.50 295 TYR A O 1
ATOM 2299 N N . ARG A 1 296 ? -5.274 -20.871 2.058 1.00 81.19 296 ARG A N 1
ATOM 2300 C CA . ARG A 1 296 ? -5.078 -21.952 1.075 1.00 81.19 296 ARG A CA 1
ATOM 2301 C C . ARG A 1 296 ? -5.909 -23.193 1.376 1.00 81.19 296 ARG A C 1
ATOM 2303 O O . ARG A 1 296 ? -6.364 -23.830 0.431 1.00 81.19 296 ARG A O 1
ATOM 2310 N N . ASP A 1 297 ? -6.148 -23.468 2.654 1.00 81.50 297 ASP A N 1
ATOM 2311 C CA . ASP A 1 297 ? -6.990 -24.571 3.125 1.00 81.50 297 ASP A CA 1
ATOM 2312 C C . ASP A 1 297 ? -8.415 -24.113 3.495 1.00 81.50 297 ASP A C 1
ATOM 2314 O O . ASP A 1 297 ? -9.231 -24.908 3.964 1.00 81.50 297 ASP A O 1
ATOM 2318 N N . ASN A 1 298 ? -8.749 -22.834 3.275 1.00 87.81 298 ASN A N 1
ATOM 2319 C CA . ASN A 1 298 ? -10.086 -22.318 3.546 1.00 87.81 298 ASN A CA 1
ATOM 2320 C C . ASN A 1 298 ? -11.091 -22.920 2.540 1.00 87.81 298 ASN A C 1
ATOM 2322 O O . ASN A 1 298 ? -10.885 -22.808 1.329 1.00 87.81 298 ASN A O 1
ATOM 2326 N N . PRO A 1 299 ? -12.211 -23.511 2.990 1.00 87.50 299 PRO A N 1
ATOM 2327 C CA . PRO A 1 299 ? -13.150 -24.204 2.105 1.00 87.50 299 PRO A CA 1
ATOM 2328 C C . PRO A 1 299 ? -13.797 -23.297 1.046 1.00 87.50 299 PRO A C 1
ATOM 2330 O O . PRO A 1 299 ? -14.207 -23.792 -0.002 1.00 87.50 299 PRO A O 1
ATOM 2333 N N . PHE A 1 300 ? -13.866 -21.984 1.286 1.00 89.38 300 PHE A N 1
ATOM 2334 C CA . PHE A 1 300 ? -14.436 -21.001 0.362 1.00 89.38 300 PHE A CA 1
ATOM 2335 C C . PHE A 1 300 ? -13.400 -20.404 -0.599 1.00 89.38 300 PHE A C 1
ATOM 2337 O O . PHE A 1 300 ? -13.755 -20.010 -1.710 1.00 89.38 300 PHE A O 1
ATOM 2344 N N . PHE A 1 301 ? -12.127 -20.345 -0.194 1.00 87.06 301 PHE A N 1
ATOM 2345 C CA . PHE A 1 301 ? -11.074 -19.609 -0.914 1.00 87.06 301 PHE A CA 1
ATOM 2346 C C . PHE A 1 301 ? -9.853 -20.458 -1.280 1.00 87.06 301 PHE A C 1
ATOM 2348 O O . PHE A 1 301 ? -8.845 -19.925 -1.750 1.00 87.06 301 PHE A O 1
ATOM 2355 N N . ALA A 1 302 ? -9.920 -21.775 -1.090 1.00 80.19 302 ALA A N 1
ATOM 2356 C CA . ALA A 1 302 ? -8.788 -22.650 -1.343 1.00 80.19 302 ALA A CA 1
ATOM 2357 C C . ALA A 1 302 ? -8.280 -22.513 -2.788 1.00 80.19 302 ALA A C 1
ATOM 2359 O O . ALA A 1 302 ? -9.070 -22.454 -3.738 1.00 80.19 302 ALA A O 1
ATOM 2360 N N . ALA A 1 303 ? -6.950 -22.465 -2.909 1.00 74.94 303 ALA A N 1
ATOM 2361 C CA . ALA A 1 303 ? -6.176 -22.205 -4.128 1.00 74.94 303 ALA A CA 1
ATOM 2362 C C . ALA A 1 303 ? -6.339 -20.813 -4.785 1.00 74.94 303 ALA A C 1
ATOM 2364 O O . ALA A 1 303 ? -5.695 -20.555 -5.801 1.00 74.94 303 ALA A O 1
ATOM 2365 N N . VAL A 1 304 ? -7.096 -19.881 -4.187 1.00 74.75 304 VAL A N 1
ATOM 2366 C CA . VAL A 1 304 ? -7.170 -18.481 -4.659 1.00 74.75 304 VAL A CA 1
ATOM 2367 C C . VAL A 1 304 ? -5.921 -17.690 -4.263 1.00 74.75 304 VAL A C 1
ATOM 2369 O O . VAL A 1 304 ? -5.458 -16.826 -5.010 1.00 74.75 304 VAL A O 1
ATOM 2372 N N . GLN A 1 305 ? -5.365 -17.968 -3.082 1.00 70.69 305 GLN A N 1
ATOM 2373 C CA . GLN A 1 305 ? -4.231 -17.224 -2.550 1.00 70.69 305 GLN A CA 1
ATOM 2374 C C . GLN A 1 305 ? -2.914 -17.679 -3.187 1.00 70.69 305 GLN A C 1
ATOM 2376 O O . GLN A 1 305 ? -2.437 -18.790 -2.958 1.00 70.69 305 GLN A O 1
ATOM 2381 N N . THR A 1 306 ? -2.301 -16.786 -3.961 1.00 62.56 306 THR A N 1
ATOM 2382 C CA . THR A 1 306 ? -1.014 -17.017 -4.638 1.00 62.56 306 THR A CA 1
ATOM 2383 C C . THR A 1 306 ? 0.195 -16.633 -3.787 1.00 62.56 306 THR A C 1
ATOM 2385 O O . THR A 1 306 ? 1.310 -17.059 -4.079 1.00 62.56 306 THR A O 1
ATOM 2388 N N . HIS A 1 307 ? -0.015 -15.848 -2.728 1.00 68.31 307 HIS A N 1
ATOM 2389 C CA . HIS A 1 307 ? 1.029 -15.404 -1.815 1.00 68.31 307 HIS A CA 1
ATOM 2390 C C . HIS A 1 307 ? 0.554 -15.502 -0.365 1.00 68.31 307 HIS A C 1
ATOM 2392 O O . HIS A 1 307 ? -0.460 -14.908 0.006 1.00 68.31 307 HIS A O 1
ATOM 2398 N N . VAL A 1 308 ? 1.302 -16.252 0.441 1.00 77.31 308 VAL A N 1
ATOM 2399 C CA . VAL A 1 308 ? 1.118 -16.339 1.891 1.00 77.31 308 VAL A CA 1
ATOM 2400 C C . VAL A 1 308 ? 2.194 -15.481 2.547 1.00 77.31 308 VAL A C 1
ATOM 2402 O O . VAL A 1 308 ? 3.355 -15.613 2.145 1.00 77.31 308 VAL A O 1
ATOM 2405 N N . PRO A 1 309 ? 1.841 -14.630 3.529 1.00 79.50 309 PRO A N 1
ATOM 2406 C CA . PRO A 1 309 ? 2.820 -13.822 4.241 1.00 79.50 309 PRO A CA 1
ATOM 2407 C C . PRO A 1 309 ? 3.952 -14.683 4.798 1.00 79.50 309 PRO A C 1
ATOM 2409 O O . PRO A 1 309 ? 3.724 -15.710 5.443 1.00 79.50 309 PRO A O 1
ATOM 2412 N N . THR A 1 310 ? 5.190 -14.270 4.554 1.00 83.31 310 THR A N 1
ATOM 2413 C CA . THR A 1 310 ? 6.347 -14.904 5.179 1.00 83.31 310 THR A CA 1
ATOM 2414 C C . THR A 1 310 ? 6.397 -14.557 6.665 1.00 83.31 310 THR A C 1
ATOM 2416 O O . THR A 1 310 ? 5.766 -13.609 7.138 1.00 83.31 310 THR A O 1
ATOM 2419 N N . ARG A 1 311 ? 7.219 -15.287 7.428 1.00 82.06 311 ARG A N 1
ATOM 2420 C CA . ARG A 1 311 ? 7.471 -14.950 8.836 1.00 82.06 311 ARG A CA 1
ATOM 2421 C C . ARG A 1 311 ? 7.936 -13.498 9.005 1.00 82.06 311 ARG A C 1
ATOM 2423 O O . ARG A 1 311 ? 7.531 -12.848 9.961 1.00 82.06 311 ARG A O 1
ATOM 2430 N N . ASN A 1 312 ? 8.762 -13.002 8.084 1.00 82.38 312 ASN A N 1
ATOM 2431 C CA . ASN A 1 312 ? 9.250 -11.627 8.132 1.00 82.38 312 ASN A CA 1
ATOM 2432 C C . ASN A 1 312 ? 8.124 -10.625 7.854 1.00 82.38 312 ASN A C 1
ATOM 2434 O O . ASN A 1 312 ? 8.025 -9.641 8.575 1.00 82.38 312 ASN A O 1
ATOM 2438 N N . ASP A 1 313 ? 7.230 -10.908 6.903 1.00 81.44 313 ASP A N 1
ATOM 2439 C CA . ASP A 1 313 ? 6.073 -10.043 6.621 1.00 81.44 313 ASP A CA 1
ATOM 2440 C C . ASP A 1 313 ? 5.131 -9.941 7.830 1.00 81.44 313 ASP A C 1
ATOM 2442 O O . ASP A 1 313 ? 4.599 -8.871 8.138 1.00 81.44 313 ASP A O 1
ATOM 2446 N N . ILE A 1 314 ? 4.950 -11.049 8.557 1.00 84.19 314 ILE A N 1
ATOM 2447 C CA . ILE A 1 314 ? 4.163 -11.079 9.798 1.00 84.19 314 ILE A CA 1
ATOM 2448 C C . ILE A 1 314 ? 4.842 -10.234 10.885 1.00 84.19 314 ILE A C 1
ATOM 2450 O O . ILE A 1 314 ? 4.178 -9.418 11.522 1.00 84.19 314 ILE A O 1
ATOM 2454 N N . ILE A 1 315 ? 6.161 -10.372 11.060 1.00 85.88 315 ILE A N 1
ATOM 2455 C CA . ILE A 1 315 ? 6.937 -9.575 12.025 1.00 85.88 315 ILE A CA 1
ATOM 2456 C C . ILE A 1 315 ? 6.863 -8.079 11.693 1.00 85.88 315 ILE A C 1
ATOM 2458 O O . ILE A 1 315 ? 6.614 -7.269 12.585 1.00 85.88 315 ILE A O 1
ATOM 2462 N N . GLU A 1 316 ? 7.027 -7.698 10.425 1.00 83.50 316 GLU A N 1
ATOM 2463 C CA . GLU A 1 316 ? 6.876 -6.305 9.984 1.00 83.50 316 GLU A CA 1
ATOM 2464 C C . GLU A 1 316 ? 5.466 -5.781 10.258 1.00 83.50 316 GLU A C 1
ATOM 2466 O O . GLU A 1 316 ? 5.279 -4.675 10.767 1.00 83.50 316 GLU A O 1
ATOM 2471 N N . THR A 1 317 ? 4.449 -6.607 10.019 1.00 84.56 317 THR A N 1
ATOM 2472 C CA . THR A 1 317 ? 3.061 -6.266 10.344 1.00 84.56 317 THR A CA 1
ATOM 2473 C C . THR A 1 317 ? 2.868 -6.040 11.849 1.00 84.56 317 THR A C 1
ATOM 2475 O O . THR A 1 317 ? 2.140 -5.123 12.246 1.00 84.56 317 THR A O 1
ATOM 2478 N N . HIS A 1 318 ? 3.519 -6.835 12.706 1.00 89.12 318 HIS A N 1
ATOM 2479 C CA . HIS A 1 318 ? 3.515 -6.635 14.160 1.00 89.12 318 HIS A CA 1
ATOM 2480 C C . HIS A 1 318 ? 4.225 -5.340 14.557 1.00 89.12 318 HIS A C 1
ATOM 2482 O O . HIS A 1 318 ? 3.652 -4.579 15.335 1.00 89.12 318 HIS A O 1
ATOM 2488 N N . ARG A 1 319 ? 5.394 -5.034 13.974 1.00 87.94 319 ARG A N 1
ATOM 2489 C CA . ARG A 1 319 ? 6.116 -3.761 14.184 1.00 87.94 319 ARG A CA 1
ATOM 2490 C C . ARG A 1 319 ? 5.255 -2.552 13.832 1.00 87.94 319 ARG A C 1
ATOM 2492 O O . ARG A 1 319 ? 5.118 -1.641 14.645 1.00 87.94 319 ARG A O 1
ATOM 2499 N N . LEU A 1 320 ? 4.617 -2.569 12.661 1.00 86.12 320 LEU A N 1
ATOM 2500 C CA . LEU A 1 320 ? 3.716 -1.499 12.226 1.00 86.12 320 LEU A CA 1
ATOM 2501 C C . LEU A 1 320 ? 2.502 -1.360 13.150 1.00 86.12 320 LEU A C 1
ATOM 2503 O O . LEU A 1 320 ? 2.106 -0.245 13.481 1.00 86.12 320 LEU A O 1
ATOM 2507 N N . THR A 1 321 ? 1.927 -2.482 13.593 1.00 88.94 321 THR A N 1
ATOM 2508 C CA . THR A 1 321 ? 0.782 -2.475 14.517 1.00 88.94 321 THR A CA 1
ATOM 2509 C C . THR A 1 321 ? 1.175 -1.895 15.877 1.00 88.94 321 THR A C 1
ATOM 2511 O O . THR A 1 321 ? 0.450 -1.059 16.408 1.00 88.94 321 THR A O 1
ATOM 2514 N N . LEU A 1 322 ? 2.322 -2.310 16.427 1.00 90.38 322 LEU A N 1
ATOM 2515 C CA . LEU A 1 322 ? 2.846 -1.805 17.695 1.00 90.38 322 LEU A CA 1
ATOM 2516 C C . LEU A 1 322 ? 3.061 -0.292 17.627 1.00 90.38 322 LEU A C 1
ATOM 2518 O O . LEU A 1 322 ? 2.518 0.441 18.450 1.00 90.38 322 LEU A O 1
ATOM 2522 N N . ARG A 1 323 ? 3.772 0.168 16.593 1.00 87.25 323 ARG A N 1
ATOM 2523 C CA . ARG A 1 323 ? 4.037 1.588 16.366 1.00 87.25 323 ARG A CA 1
ATOM 2524 C C . ARG A 1 323 ? 2.746 2.398 16.259 1.00 87.25 323 ARG A C 1
ATOM 2526 O O . ARG A 1 323 ? 2.622 3.434 16.901 1.00 87.25 323 ARG A O 1
ATOM 2533 N N . ALA A 1 324 ? 1.764 1.899 15.506 1.00 87.12 324 ALA A N 1
ATOM 2534 C CA . ALA A 1 324 ? 0.472 2.561 15.371 1.00 87.12 324 ALA A CA 1
ATOM 2535 C C . ALA A 1 324 ? -0.258 2.702 16.719 1.00 87.12 324 ALA A C 1
ATOM 2537 O O . ALA A 1 324 ? -0.854 3.741 16.967 1.00 87.12 324 ALA A O 1
ATOM 2538 N N . ILE A 1 325 ? -0.201 1.699 17.603 1.00 90.50 325 ILE A N 1
ATOM 2539 C CA . ILE A 1 325 ? -0.828 1.781 18.934 1.00 90.50 325 ILE A CA 1
ATOM 2540 C C . ILE A 1 325 ? -0.075 2.763 19.850 1.00 90.50 325 ILE A C 1
ATOM 2542 O O . ILE A 1 325 ? -0.700 3.496 20.617 1.00 90.50 325 ILE A O 1
ATOM 2546 N N . GLU A 1 326 ? 1.257 2.792 19.778 1.00 86.62 326 GLU A N 1
ATOM 2547 C CA . GLU A 1 326 ? 2.103 3.669 20.601 1.00 86.62 326 GLU A CA 1
ATOM 2548 C C . GLU A 1 326 ? 2.002 5.150 20.198 1.00 86.62 326 GLU A C 1
ATOM 2550 O O . GLU A 1 326 ? 2.019 6.030 21.063 1.00 86.62 326 GLU A O 1
ATOM 2555 N N . GLU A 1 327 ? 1.857 5.441 18.905 1.00 85.31 327 GLU A N 1
ATOM 2556 C CA . GLU A 1 327 ? 1.743 6.810 18.379 1.00 85.31 327 GLU A CA 1
ATOM 2557 C C . GLU A 1 327 ? 0.316 7.374 18.494 1.00 85.31 327 GLU A C 1
ATOM 2559 O O . GLU A 1 327 ? 0.127 8.587 18.541 1.00 85.31 327 GLU A O 1
ATOM 2564 N N . ASP A 1 328 ? -0.699 6.517 18.582 1.00 85.56 328 ASP A N 1
ATOM 2565 C CA . ASP A 1 328 ? -2.097 6.933 18.547 1.00 85.56 328 ASP A CA 1
ATOM 2566 C C . ASP A 1 328 ? -2.622 7.393 19.918 1.00 85.56 328 ASP A C 1
ATOM 2568 O O . ASP A 1 328 ? -2.697 6.631 20.894 1.00 85.56 328 ASP A O 1
ATOM 2572 N N . GLU A 1 329 ? -3.022 8.666 19.984 1.00 84.31 329 GLU A N 1
ATOM 2573 C CA . GLU A 1 329 ? -3.567 9.310 21.184 1.00 84.31 329 GLU A CA 1
ATOM 2574 C C . GLU A 1 329 ? -4.885 8.689 21.654 1.00 84.31 329 GLU A C 1
ATOM 2576 O O . GLU A 1 329 ? -5.222 8.788 22.835 1.00 84.31 329 GLU A O 1
ATOM 2581 N N . ARG A 1 330 ? -5.618 7.978 20.785 1.00 83.06 330 ARG A N 1
ATOM 2582 C CA . ARG A 1 330 ? -6.866 7.296 21.169 1.00 83.06 330 ARG A CA 1
ATOM 2583 C C . ARG A 1 330 ? -6.645 6.256 22.260 1.00 83.06 330 ARG A C 1
ATOM 2585 O O . ARG A 1 330 ? -7.557 5.986 23.035 1.00 83.06 330 ARG A O 1
ATOM 2592 N N . TYR A 1 331 ? -5.447 5.684 22.349 1.00 87.00 331 TYR A N 1
ATOM 2593 C CA . TYR A 1 331 ? -5.105 4.733 23.403 1.00 87.00 331 TYR A CA 1
ATOM 2594 C C . TYR A 1 331 ? -4.642 5.397 24.698 1.00 87.00 331 TYR A C 1
ATOM 2596 O O . TYR A 1 331 ? -4.501 4.688 25.689 1.00 87.00 331 TYR A O 1
ATOM 2604 N N . ALA A 1 332 ? -4.439 6.721 24.741 1.00 86.56 332 ALA A N 1
ATOM 2605 C CA . ALA A 1 332 ? -3.972 7.423 25.939 1.00 86.56 332 ALA A CA 1
ATOM 2606 C C . ALA A 1 332 ? -4.759 7.068 27.219 1.00 86.56 332 ALA A C 1
ATOM 2608 O O . ALA A 1 332 ? -4.107 6.795 28.224 1.00 86.56 332 ALA A O 1
ATOM 2609 N N . PRO A 1 333 ? -6.105 6.941 27.204 1.00 86.50 333 PRO A N 1
ATOM 2610 C CA . PRO A 1 333 ? -6.865 6.559 28.397 1.00 86.50 333 PRO A CA 1
ATOM 2611 C C . PRO A 1 333 ? -6.625 5.121 28.880 1.00 86.50 333 PRO A C 1
ATOM 2613 O O . PRO A 1 333 ? -6.973 4.807 30.010 1.00 86.50 333 PRO A O 1
ATOM 2616 N N . LEU A 1 334 ? -6.079 4.245 28.030 1.00 87.19 334 LEU A N 1
ATOM 2617 C CA . LEU A 1 334 ? -5.801 2.840 28.344 1.00 87.19 334 LEU A CA 1
ATOM 2618 C C . LEU A 1 334 ? -4.321 2.593 28.670 1.00 87.19 334 LEU A C 1
ATOM 2620 O O . LEU A 1 334 ? -3.983 1.516 29.148 1.00 87.19 334 LEU A O 1
ATOM 2624 N N . ARG A 1 335 ? -3.420 3.557 28.422 1.00 88.56 335 ARG A N 1
ATOM 2625 C CA . ARG A 1 335 ? -1.965 3.349 28.552 1.00 88.56 335 ARG A CA 1
ATOM 2626 C C . ARG A 1 335 ? -1.529 3.001 29.972 1.00 88.56 335 ARG A C 1
ATOM 2628 O O . ARG A 1 335 ? -0.592 2.224 30.122 1.00 88.56 335 ARG A O 1
ATOM 2635 N N . ASP A 1 336 ? -2.201 3.529 30.986 1.00 87.56 336 ASP A N 1
ATOM 2636 C CA . ASP A 1 336 ? -1.845 3.273 32.385 1.00 87.56 336 ASP A CA 1
ATOM 2637 C C . ASP A 1 336 ? -2.438 1.957 32.925 1.00 87.56 336 ASP A C 1
ATOM 2639 O O . ASP A 1 336 ? -2.094 1.523 34.026 1.00 87.56 336 ASP A O 1
ATOM 2643 N N . GLU A 1 337 ? -3.298 1.283 32.152 1.00 93.62 337 GLU A N 1
ATOM 2644 C CA . GLU A 1 337 ? -3.927 0.031 32.566 1.00 93.62 337 GLU A CA 1
ATOM 2645 C C . GLU A 1 337 ? -2.932 -1.145 32.506 1.00 93.62 337 GLU A C 1
ATOM 2647 O O . GLU A 1 337 ? -2.381 -1.443 31.438 1.00 93.62 337 GLU A O 1
ATOM 2652 N N . PRO A 1 338 ? -2.739 -1.911 33.601 1.00 94.25 338 PRO A N 1
ATOM 2653 C CA . PRO A 1 338 ? -1.801 -3.038 33.624 1.00 94.25 338 PRO A CA 1
ATOM 2654 C C . PRO A 1 338 ? -2.090 -4.098 32.555 1.00 94.25 338 PRO A C 1
ATOM 2656 O O . PRO A 1 338 ? -1.173 -4.683 31.981 1.00 94.25 338 PRO A O 1
ATOM 2659 N N . ARG A 1 339 ? -3.375 -4.329 32.264 1.00 94.31 339 ARG A N 1
ATOM 2660 C CA . ARG A 1 339 ? -3.839 -5.262 31.226 1.00 94.31 339 ARG A CA 1
ATOM 2661 C C . ARG A 1 339 ? -3.443 -4.805 29.821 1.00 94.31 339 ARG A C 1
ATOM 2663 O O . ARG A 1 339 ? -3.028 -5.623 29.002 1.00 94.31 339 ARG A O 1
ATOM 2670 N N . PHE A 1 340 ? -3.513 -3.500 29.558 1.00 93.88 340 PHE A N 1
ATOM 2671 C CA . PHE A 1 340 ? -3.119 -2.918 28.277 1.00 93.88 340 PHE A CA 1
ATOM 2672 C C . PHE A 1 340 ? -1.614 -3.082 28.048 1.00 93.88 340 PHE A C 1
ATOM 2674 O O . PHE A 1 340 ? -1.200 -3.568 26.995 1.00 93.88 340 PHE A O 1
ATOM 2681 N N . GLN A 1 341 ? -0.801 -2.767 29.063 1.00 93.56 341 GLN A N 1
ATOM 2682 C CA . GLN A 1 341 ? 0.651 -2.957 29.003 1.00 93.56 341 GLN A CA 1
ATOM 2683 C C . GLN A 1 341 ? 1.027 -4.430 28.825 1.00 93.56 341 GLN A C 1
ATOM 2685 O O . GLN A 1 341 ? 1.806 -4.757 27.935 1.00 93.56 341 GLN A O 1
ATOM 2690 N N . ALA A 1 342 ? 0.396 -5.340 29.574 1.00 94.56 342 ALA A N 1
ATOM 2691 C CA . ALA A 1 342 ? 0.630 -6.775 29.425 1.00 94.56 342 ALA A CA 1
ATOM 2692 C C . ALA A 1 342 ? 0.282 -7.289 28.014 1.00 94.56 342 ALA A C 1
ATOM 2694 O O . ALA A 1 342 ? 0.976 -8.150 27.471 1.00 94.56 342 ALA A O 1
ATOM 2695 N N . ALA A 1 343 ? -0.780 -6.771 27.390 1.00 94.19 343 ALA A N 1
ATOM 2696 C CA . ALA A 1 343 ? -1.115 -7.101 26.010 1.00 94.19 343 ALA A CA 1
ATOM 2697 C C . ALA A 1 343 ? -0.069 -6.555 25.019 1.00 94.19 343 ALA A C 1
ATOM 2699 O O . ALA A 1 343 ? 0.406 -7.307 24.168 1.00 94.19 343 ALA A O 1
ATOM 2700 N N . LEU A 1 344 ? 0.361 -5.300 25.165 1.00 93.19 344 LEU A N 1
ATOM 2701 C CA . LEU A 1 344 ? 1.420 -4.730 24.326 1.00 93.19 344 LEU A CA 1
ATOM 2702 C C . LEU A 1 344 ? 2.762 -5.451 24.475 1.00 93.19 344 LEU A C 1
ATOM 2704 O O . LEU A 1 344 ? 3.439 -5.681 23.474 1.00 93.19 344 LEU A O 1
ATOM 2708 N N . ASP A 1 345 ? 3.131 -5.869 25.683 1.00 93.69 345 ASP A N 1
ATOM 2709 C CA . ASP A 1 345 ? 4.374 -6.603 25.926 1.00 93.69 345 ASP A CA 1
ATOM 2710 C C . ASP A 1 345 ? 4.385 -7.969 25.232 1.00 93.69 345 ASP A C 1
ATOM 2712 O O . ASP A 1 345 ? 5.417 -8.381 24.700 1.00 93.69 345 ASP A O 1
ATOM 2716 N N . ARG A 1 346 ? 3.229 -8.643 25.141 1.00 94.06 346 ARG A N 1
ATOM 2717 C CA . ARG A 1 346 ? 3.090 -9.866 24.330 1.00 94.06 346 ARG A CA 1
ATOM 2718 C C . ARG A 1 346 ? 3.348 -9.596 22.846 1.00 94.06 346 ARG A C 1
ATOM 2720 O O . ARG A 1 346 ? 4.017 -10.398 22.199 1.00 94.06 346 ARG A O 1
ATOM 2727 N N . LEU A 1 347 ? 2.861 -8.470 22.317 1.00 91.69 347 LEU A N 1
ATOM 2728 C CA . LEU A 1 347 ? 3.127 -8.069 20.933 1.00 91.69 347 LEU A CA 1
ATOM 2729 C C . LEU A 1 347 ? 4.607 -7.714 20.715 1.00 91.69 347 LEU A C 1
ATOM 2731 O O . LEU A 1 347 ? 5.199 -8.170 19.740 1.00 91.69 347 LEU A O 1
ATOM 2735 N N . ARG A 1 348 ? 5.230 -6.972 21.641 1.00 92.81 348 ARG A N 1
ATOM 2736 C CA . ARG A 1 348 ? 6.671 -6.658 21.605 1.00 92.81 348 ARG A CA 1
ATOM 2737 C C . ARG A 1 348 ? 7.527 -7.921 21.614 1.00 92.81 348 ARG A C 1
ATOM 2739 O O . ARG A 1 348 ? 8.460 -8.026 20.827 1.00 92.81 348 ARG A O 1
ATOM 2746 N N . ALA A 1 349 ? 7.185 -8.900 22.450 1.00 92.19 349 ALA A N 1
ATOM 2747 C CA . ALA A 1 349 ? 7.915 -10.163 22.550 1.00 92.19 349 ALA A CA 1
ATOM 2748 C C . ALA A 1 349 ? 7.868 -11.009 21.262 1.00 92.19 349 ALA A C 1
ATOM 2750 O O . ALA A 1 349 ? 8.744 -11.847 21.049 1.00 92.19 349 ALA A O 1
ATOM 2751 N N . ALA A 1 350 ? 6.871 -10.795 20.396 1.00 88.00 350 ALA A N 1
ATOM 2752 C CA . ALA A 1 350 ? 6.774 -11.462 19.098 1.00 88.00 350 ALA A CA 1
ATOM 2753 C C . ALA A 1 350 ? 7.707 -10.855 18.030 1.00 88.00 350 ALA A C 1
ATOM 2755 O O . ALA A 1 350 ? 7.933 -11.475 16.988 1.00 88.00 350 ALA A O 1
ATOM 2756 N N . ILE A 1 351 ? 8.279 -9.674 18.289 1.00 88.06 351 ILE A N 1
ATOM 2757 C CA . ILE A 1 351 ? 9.174 -8.958 17.380 1.00 88.06 351 ILE A CA 1
ATOM 2758 C C . ILE A 1 351 ? 10.632 -9.233 17.799 1.00 88.06 351 ILE A C 1
ATOM 2760 O O . ILE A 1 351 ? 11.041 -8.840 18.892 1.00 88.06 351 ILE A O 1
ATOM 2764 N N . PRO A 1 352 ? 11.457 -9.888 16.961 1.00 82.12 352 PRO A N 1
ATOM 2765 C CA . PRO A 1 352 ? 12.869 -10.082 17.267 1.00 82.12 352 PRO A CA 1
ATOM 2766 C C . PRO A 1 352 ? 13.627 -8.746 17.274 1.00 82.12 352 PRO A C 1
ATOM 2768 O O . PRO A 1 352 ? 13.346 -7.859 16.460 1.00 82.12 352 PRO A O 1
ATOM 2771 N N . ALA A 1 353 ? 14.603 -8.627 18.181 1.00 71.25 353 ALA A N 1
ATOM 2772 C CA . ALA A 1 353 ? 15.513 -7.486 18.243 1.00 71.25 353 ALA A CA 1
ATOM 2773 C C . ALA A 1 353 ? 16.296 -7.353 16.926 1.00 71.25 353 ALA A C 1
ATOM 2775 O O . ALA A 1 353 ? 16.724 -8.358 16.353 1.00 71.25 353 ALA A O 1
ATOM 2776 N N . GLU A 1 354 ? 16.444 -6.122 16.436 1.00 61.31 354 GLU A N 1
ATOM 2777 C CA . GLU A 1 354 ? 17.293 -5.821 15.281 1.00 61.31 354 GLU A CA 1
ATOM 2778 C C . GLU A 1 354 ? 18.754 -6.114 15.662 1.00 61.31 354 GLU A C 1
ATOM 2780 O O . GLU A 1 354 ? 19.242 -5.602 16.671 1.00 61.31 354 GLU A O 1
ATOM 2785 N N . ASN A 1 355 ? 19.404 -7.007 14.908 1.00 37.91 355 ASN A N 1
ATOM 2786 C CA . ASN A 1 355 ? 20.831 -7.322 15.046 1.00 37.91 355 ASN A CA 1
ATOM 2787 C C . ASN A 1 355 ? 21.683 -6.347 14.245 1.00 37.91 355 ASN A C 1
ATOM 2789 O O . ASN A 1 355 ? 21.290 -6.080 13.085 1.00 37.91 355 ASN A O 1
#

Nearest PDB structures (foldseek):
  3jxc-assembly1_L  TM=9.582E-01  e=4.108E-02  Lederbergvirus P22
  7qds-assembly1_B  TM=1.570E-01  e=2.159E-01  Homo sapiens

Secondary structure (DSSP, 8-state):
-HHHHHTT--HHHHHHHHTS-HHHHHHHHTTSSPPPGGGHHHHHHHHT--HHHHTT--SS--HHHHHHHHHHHHHHHHHH-HHHHHHHHHHHHHHSTT-HHHHHHHHHHHHHTHHHHHTT-SSHHHHHHHHHHHHHHHHHHHHHH--SHHHHHHHHHHHHHHHHHTT-HHHHHHHHHTSPPPPSS-HHHHHHHHHHHTT-HHHHHHHHHHHHHHHHHHHHHHHHHHHHHHHHTT-HHHHHHHHHHHHHHHHHHT---SHHHHHHHHHHHHHT-HHHHHHHHHHHHHHHHS-----TT-TTTTTT-S-PPPHHHHHHHHHHHHHHHHH-GGGGGGTT-HHHHHHHHHHHHTSPPP-

Sequence (355 aa):
MQTRREKGMTQETLADMVGVSAAAVSKWETCASYPDITLLPPLARALGLSVDALLDFRRDPAREEQLAISSRLHQVFDDQGFDAGVRAVEAVLREYPHSGSIKLLAGALYYRYIAAALNRAEDTEQTASDITERCLALFEQGEQQSEETGEKQVSRSLRISMLTMLGRYEEAEALIDSLPPKQGIDSDELRLSLYLAQEKLTEAEQLARRALLTHVGEVSTALMSLTTIARRQKAFAAAHRLVDAYRAVDALFGLDRSNGLLLGIMLAQDEGDQAQALDLFEQYIDTRLAYTLDYRDNPFFAAVQTHVPTRNDIIETHRLTLRAIEEDERYAPLRDEPRFQAALDRLRAAIPAEN

Mean predicted aligned error: 9.6 Å

Foldseek 3Di:
DVLCVVVVHQLCRLCVQQVHDSVVSVCCVVVVDNDDPVSLVSSCVSSVHDSCVVVVHDLEDDPVVLVVLLVVLVCCCVPVNDVSSLVSLVVVCVVNVLALSSLQSSLVVLVVRLVRVLVPDPDNVVSSVVSLVSSLVSLVSSLVRDPDPVSVVSSLVVNLVSCVVVVVNVVSVVSVVPDDPDPPDDPLVVVLVVCVVVVVVVVNLLSVLLVVVVVLVVLLVVLLVVLVVCLVVVVLVVNVVSLVVNVVSCVVQVPLDLVSLVSQLVSCLSVVNPVSNLVSLLVSLVSLVVDWRDCCVRPSRNPNDPDTDDLVSSLVVLVVVLVCCVPDCSCVVVVPPPSNVVSSVVSVVSHDDDD

Radius of gyration: 27.78 Å; Cα contacts (8 Å, |Δi|>4): 325; chains: 1; bounding box: 68×54×76 Å